Protein 1GJ7 (pdb70)

Secondary structure (DSSP, 8-state):
----TT----/-BS-EE--GGGSTTEEEEEEE-TTS-EEEEEEEEEEETTEEEE-GGGTTT---GGGEEEEES-SBSSS--TT-EEEEEEEEEEPTT-EE-SS-EES--EEEEEE-TTS------SS----BPPPTT--PPTT-EEEEEES--SSTT-SS--SB-EEEEEEEE-HHHHTSTTTTGGGS-TTEEEEE-TTS--B--TTSTT-EEEEEETTEEEEEEEEEE-SSSSBTTB-EEEEEGGGSHHHHHHH--

Foldseek 3Di:
DDDDPPDDDD/DADFFFDFLLVVQQKKWKWFADVPGDIGTQEIWGAADQFKTKFWQVSQVVPVPQQGMKMKGRAFFDPDGDPPIAIWGFPDKAHDDVFDQDPWDTASTMIMTGTAGPVGGTHDDDSNHDHAHADAAPDADDFFFKWKAKFQDDNALPDPDTGGGIGMHIWTWHDVCLCLDVQQPNPSADPQKTFTAHPQLRAWGARGSHGTFGWTADPRGTHRQWHQHTWDGTSDPSITGMTGGRSNCVVVVVVPVD

B-factor: mean 26.2, std 14.71, range [2.47, 85.12]

GO terms:
  GO:0009986 cell surface (C, IDA)
  GO:0045742 positive regulation of epidermal growth factor receptor signaling pathway (P, IDA)
  GO:0004252 serine-type endopeptidase activity (F, IDA)
  GO:0090091 positive regulation of extracellular matrix disassembly (P, IDA)
  GO:0048018 receptor ligand activity (F, IDA)
  GO:0030335 positive regulation of cell migration (P, IDA)
  GO:0005576 extracellular region (C, IDA)
  GO:0005515 protein binding (F, IPI)
  GO:0006508 proteolysis (P, TAS)
  GO:0006935 chemotaxis (P, TAS)
  GO:0007165 signal transduction (P, TAS)
  GO:0031639 plasminogen activation (P, IDA)
  GO:0035579 specific granule membrane (C, TAS)
  GO:0070821 tertiary granule membrane (C, TAS)
  GO:0005576 extracellular region (C, TAS)
  GO:0042730 fibrinolysis (P, TAS)
  GO:0005886 plasma membrane (C, TAS)
  GO:0004252 serine-type endopeptidase activity (F, TAS)
  GO:0014910 regulation of smooth muscle cell migration (P, IDA)
  GO:2000097 regulation of smooth muscle cell-matrix adhesion (P, IDA)

InterPro domains:
  IPR000001 Kringle [PF00051] (70-151)
  IPR000001 Kringle [PS50070] (69-151)
  IPR000001 Kringle [SM00130] (68-153)
  IPR000001 Kringle [cd00108] (67-152)
  IPR000742 EGF-like domain [PS00022] (51-62)
  IPR000742 EGF-like domain [PS50026] (27-63)
  IPR001254 Serine proteases, trypsin domain [PF00089] (179-419)
  IPR001254 Serine proteases, trypsin domain [PS50240] (179-424)
  IPR001254 Serine proteases, trypsin domain [SM00020] (178-419)
  IPR001254 Serine proteases, trypsin domain [cd00190] (179-422)
  IPR001314 Peptidase S1A, chymotrypsin family [PR00722] (210-225)
  IPR001314 Peptidase S1A, chymotrypsin family [PR00722] (271-285)
  IPR001314 Peptidase S1A, chymotrypsin family [PR00722] (369-381)
  IPR009003 Peptidase S1, PA clan [SSF50494] (166-423)
  IPR013806 Kringle-like fold [SSF57440] (48-161)
  IPR018056 Kringle, conserved site [PS00021] (121-133)
  IPR018114 Serine proteases, trypsin family, histidine active site [PS00134] (220-225)
  IPR033116 Serine proteases, trypsin family, serine active site [PS00135] (370-381)
  IPR038178 Kringle superfamily [G3DSA:2.40.20.10] (70-163)
  IPR050127 Serine Proteases (Peptidase S1 Family) [PTHR24264] (49-425)

Radius of gyration: 16.7 Å; Cα contacts (8 Å, |Δi|>4): 676; chains: 2; bounding box: 47×43×42 Å

CATH classification: 2.40.10.10 (+1 more: 2.40.10.10)

Nearest PDB structures (foldseek):
  1c5w-assembly1_B  TM=1.003E+00  e=9.482E-49  Homo sapiens
  1o5b-assembly1_B  TM=1.004E+00  e=1.309E-48  Homo sapiens
  3pb1-assembly1_E  TM=9.973E-01  e=7.367E-47  Homo sapiens
  6l05-assembly1_U  TM=9.994E-01  e=2.045E-46  Homo sapiens
  1sc8-assembly1_U  TM=9.993E-01  e=2.536E-46  Homo sapiens

Structure (mmCIF, N/CA/C/O backbone):
data_1GJ7
#
_entry.id   1GJ7
#
_cell.length_a   82.25
_cell.le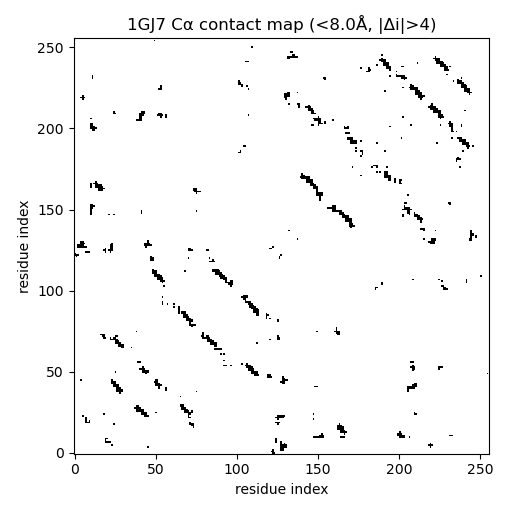ngth_b   49.56
_cell.length_c   66.16
_cell.angle_alpha   90.0
_cell.angle_beta   113.18
_cell.angle_gamma   90.0
#
_symmetry.space_group_name_H-M   'C 1 2 1'
#
loop_
_entity.id
_entity.type
_entity.pdbx_description
1 polymer 'UROKINASE-TYPE PLASMINOGEN ACTIVATOR'
2 polymer 'UROKINASE-TYPE PLASMINOGEN ACTIVATOR'
3 non-polymer 'CITRIC ACID'
4 non-polymer 6-CHLORO-2-(2-HYDROXY-BIPHENYL-3-YL)-1H-INDOLE-5-CARBOXAMIDINE
5 water water
#
loop_
_atom_site.group_PDB
_atom_site.id
_atom_site.type_symbol
_atom_site.label_atom_id
_atom_site.label_alt_id
_atom_site.label_comp_id
_atom_site.label_asym_id
_atom_site.label_entity_id
_atom_site.label_seq_id
_atom_site.pdbx_PDB_ins_code
_atom_site.Cartn_x
_atom_site.Cartn_y
_atom_site.Cartn_z
_atom_site.occupancy
_atom_site.B_iso_or_equiv
_atom_site.auth_seq_id
_atom_site.auth_comp_id
_atom_site.auth_asym_id
_atom_site.auth_atom_id
_atom_site.pdbx_PDB_model_num
ATOM 1 N N . LEU A 1 9 ? 32.988 -10.468 3.098 0.11 42.19 9 LEU A N 1
ATOM 2 C CA . LEU A 1 9 ? 33.171 -10.503 1.621 0.11 41.21 9 LEU A CA 1
ATOM 3 C C . LEU A 1 9 ? 32.086 -9.568 1.059 0.11 41.68 9 LEU A C 1
ATOM 4 O O . LEU A 1 9 ? 32.363 -8.422 0.793 0.11 41.04 9 LEU A O 1
ATOM 20 N N . LYS A 1 10 ? 30.886 -10.065 0.907 1.00 41.66 10 LYS A N 1
ATOM 21 C CA . LYS A 1 10 ? 29.738 -9.271 0.381 1.00 40.43 10 LYS A CA 1
ATOM 22 C C . LYS A 1 10 ? 28.628 -9.514 1.407 1.00 34.37 10 LYS A C 1
ATOM 23 O O . LYS A 1 10 ? 28.758 -10.431 2.193 1.00 32.19 10 LYS A O 1
ATOM 58 N N . PHE A 1 11 ? 27.604 -8.710 1.337 1.00 27.37 11 PHE A N 1
ATOM 59 C CA . PHE A 1 11 ? 26.481 -8.858 2.284 1.00 25.23 11 PHE A CA 1
ATOM 60 C C . PHE A 1 11 ? 25.628 -10.100 1.991 1.00 25.60 11 PHE A C 1
ATOM 61 O O . PHE A 1 11 ? 25.414 -10.443 0.840 1.00 25.49 11 PHE A O 1
ATOM 78 N N . GLN A 1 12 ? 25.189 -10.698 3.066 1.00 23.35 12 GLN A N 1
ATOM 79 C CA . GLN A 1 12 ? 24.335 -11.912 3.080 1.00 22.58 12 GLN A CA 1
ATOM 80 C C . GLN A 1 12 ? 23.464 -11.508 4.247 1.00 17.17 12 GLN A C 1
ATOM 81 O O . GLN A 1 12 ? 23.844 -11.687 5.384 1.00 15.12 12 GLN A O 1
ATOM 95 N N . CYS A 1 13 ? 22.339 -10.952 3.933 1.00 16.59 13 CYS A N 1
ATOM 96 C CA . CYS A 1 13 ? 21.413 -10.498 4.996 1.00 20.69 13 CYS A CA 1
ATOM 97 C C . CYS A 1 13 ? 21.136 -11.565 6.041 1.00 19.18 13 CYS A C 1
ATOM 98 O O . CYS A 1 13 ? 21.104 -12.737 5.719 1.00 17.19 13 CYS A O 1
ATOM 105 N N . GLY A 1 14 ? 20.971 -11.100 7.252 1.00 15.10 14 GLY A N 1
ATOM 106 C CA . GLY A 1 14 ? 20.674 -12.025 8.364 1.00 18.64 14 GLY A CA 1
ATOM 107 C C . GLY A 1 14 ? 21.790 -12.939 8.813 1.00 19.89 14 GLY A C 1
ATOM 108 O O . GLY A 1 14 ? 21.563 -13.713 9.720 1.00 17.71 14 GLY A O 1
ATOM 112 N N . GLN A 1 15 ? 22.950 -12.864 8.232 1.00 25.81 15 GLN A N 1
ATOM 113 C CA . GLN A 1 15 ? 24.051 -13.777 8.684 1.00 32.97 15 GLN A CA 1
ATOM 114 C C . GLN A 1 15 ? 25.010 -13.138 9.706 1.00 29.12 15 GLN A C 1
ATOM 115 O O . GLN A 1 15 ? 25.526 -12.061 9.487 1.00 27.37 15 GLN A O 1
ATOM 129 N N . LYS A 1 16 ? 25.241 -13.812 10.793 1.00 32.54 16 LYS A N 1
ATOM 130 C CA . LYS A 1 16 ? 26.171 -13.271 11.841 1.00 33.63 16 LYS A CA 1
ATOM 131 C C . LYS A 1 16 ? 27.421 -14.141 11.563 1.00 33.57 16 LYS A C 1
ATOM 132 O O . LYS A 1 16 ? 27.281 -15.233 11.033 1.00 34.34 16 LYS A O 1
ATOM 151 N N . THR A 1 17 ? 28.587 -13.686 11.902 0.34 34.94 17 THR A N 1
ATOM 152 C CA . THR A 1 17 ? 29.807 -14.485 11.650 0.34 35.42 17 THR A CA 1
ATOM 153 C C . THR A 1 17 ? 30.688 -14.357 12.914 0.34 35.68 17 THR A C 1
ATOM 154 O O . THR A 1 17 ? 31.289 -13.327 13.177 0.34 34.33 17 THR A O 1
ATOM 165 N N . LEU A 1 18 ? 30.705 -15.416 13.673 0.04 36.49 18 LEU A N 1
ATOM 166 C CA . LEU A 1 18 ? 31.491 -15.506 14.929 0.04 37.61 18 LEU A CA 1
ATOM 167 C C . LEU A 1 18 ? 31.947 -16.977 14.938 0.04 37.92 18 LEU A C 1
ATOM 168 O O . LEU A 1 18 ? 31.142 -17.789 14.496 0.04 37.78 18 LEU A O 1
ATOM 184 N N . ILE B 2 1 ? 17.226 -1.637 27.255 1.00 11.88 16 ILE B N 1
ATOM 185 C CA . ILE B 2 1 ? 16.619 -2.971 27.405 1.00 10.35 16 ILE B CA 1
ATOM 186 C C . ILE B 2 1 ? 16.630 -3.238 28.911 1.00 10.77 16 ILE B C 1
ATOM 187 O O . ILE B 2 1 ? 17.619 -2.969 29.556 1.00 10.23 16 ILE B O 1
ATOM 218 N N . ILE B 2 2 ? 15.536 -3.750 29.381 1.00 12.33 17 ILE B N 1
ATOM 219 C CA . ILE B 2 2 ? 15.379 -4.072 30.822 1.00 15.80 17 ILE B CA 1
ATOM 220 C C . ILE B 2 2 ? 15.761 -5.574 30.842 1.00 14.04 17 ILE B C 1
ATOM 221 O O . ILE B 2 2 ? 15.209 -6.345 30.080 1.00 16.02 17 ILE B O 1
ATOM 237 N N . GLY B 2 3 ? 16.671 -5.967 31.674 1.00 14.93 18 GLY B N 1
ATOM 238 C CA . GLY B 2 3 ? 17.049 -7.403 31.717 1.00 13.90 18 GLY B CA 1
ATOM 239 C C . GLY B 2 3 ? 17.916 -7.615 30.522 1.00 10.59 18 GLY B C 1
ATOM 240 O O . GLY B 2 3 ? 18.582 -6.700 30.086 1.00 14.95 18 GLY B O 1
ATOM 244 N N . GLY B 2 4 ? 17.922 -8.800 30.017 1.00 10.33 19 GLY B N 1
ATOM 245 C CA . GLY B 2 4 ? 18.743 -9.060 28.828 1.00 13.95 19 GLY B CA 1
ATOM 246 C C . GLY B 2 4 ? 20.167 -9.295 29.247 1.00 17.74 19 GLY B C 1
ATOM 247 O O . GLY B 2 4 ? 20.451 -9.430 30.423 1.00 16.46 19 GLY B O 1
ATOM 251 N N . GLU B 2 5 ? 21.031 -9.334 28.258 1.00 13.68 20 GLU B N 1
ATOM 252 C CA . GLU B 2 5 ? 22.472 -9.559 28.498 1.00 15.48 20 GLU B CA 1
ATOM 253 C C . GLU B 2 5 ? 23.207 -8.480 27.738 1.00 12.31 20 GLU B C 1
ATOM 254 O O . GLU B 2 5 ? 22.627 -7.836 26.880 1.00 14.62 20 GLU B O 1
ATOM 266 N N . PHE B 2 6 ? 24.458 -8.331 28.063 1.00 11.67 21 PHE B N 1
ATOM 267 C CA . PHE B 2 6 ? 25.279 -7.313 27.358 1.00 11.65 21 PHE B CA 1
ATOM 268 C C . PHE B 2 6 ? 25.830 -8.130 26.177 1.00 13.68 21 PHE B C 1
ATOM 269 O O . PHE B 2 6 ? 26.073 -9.308 26.362 1.00 19.20 21 PHE B O 1
ATOM 286 N N . THR B 2 7 ? 26.001 -7.545 25.020 1.00 15.11 22 THR B N 1
ATOM 287 C CA . THR B 2 7 ? 26.530 -8.283 23.852 1.00 16.69 22 THR B CA 1
ATOM 288 C C . THR B 2 7 ? 27.548 -7.371 23.123 1.00 15.03 22 THR B C 1
ATOM 289 O O . THR B 2 7 ? 27.975 -6.373 23.685 1.00 9.72 22 THR B O 1
ATOM 300 N N . THR B 2 8 ? 27.912 -7.754 21.927 1.00 15.62 23 THR B N 1
ATOM 301 C CA . THR B 2 8 ? 28.868 -7.005 21.067 1.00 15.96 23 THR B CA 1
ATOM 302 C C . THR B 2 8 ? 28.132 -6.995 19.729 1.00 14.38 23 THR B C 1
ATOM 303 O O . THR B 2 8 ? 27.276 -7.839 19.472 1.00 13.08 23 THR B O 1
ATOM 314 N N . ILE B 2 9 ? 28.512 -6.041 18.932 1.00 13.13 24 ILE B N 1
ATOM 315 C CA . ILE B 2 9 ? 27.897 -5.876 17.608 1.00 12.25 24 ILE B CA 1
ATOM 316 C C . ILE B 2 9 ? 28.047 -7.134 16.739 1.00 16.44 24 ILE B C 1
ATOM 317 O O . ILE B 2 9 ? 27.238 -7.349 15.862 1.00 15.62 24 ILE B O 1
ATOM 333 N N . GLU B 2 10 ? 29.042 -7.964 16.964 1.00 17.93 25 GLU B N 1
ATOM 334 C CA . GLU B 2 10 ? 29.139 -9.183 16.083 1.00 23.90 25 GLU B CA 1
ATOM 335 C C . GLU B 2 10 ? 27.861 -10.007 16.183 1.00 20.63 25 GLU B C 1
ATOM 336 O O . GLU B 2 10 ? 27.554 -10.718 15.253 1.00 19.08 25 GLU B O 1
ATOM 357 N N . ASN B 2 11 ? 27.189 -9.889 17.287 1.00 19.05 26 ASN B N 1
ATOM 358 C CA . ASN B 2 11 ? 25.915 -10.648 17.522 1.00 20.06 26 ASN B CA 1
ATOM 359 C C . ASN B 2 11 ? 24.703 -9.961 16.896 1.00 17.22 26 ASN B C 1
ATOM 360 O O . ASN B 2 11 ? 23.636 -10.555 16.865 1.00 14.94 26 ASN B O 1
ATOM 371 N N . GLN B 2 12 ? 24.868 -8.746 16.436 1.00 10.60 27 GLN B N 1
ATOM 372 C CA . GLN B 2 12 ? 23.756 -7.952 15.786 1.00 15.01 27 GLN B CA 1
ATOM 373 C C . GLN B 2 12 ? 24.331 -7.047 14.709 1.00 11.89 27 GLN B C 1
ATOM 374 O O . GLN B 2 12 ? 24.142 -5.843 14.755 1.00 12.26 27 GLN B O 1
ATOM 388 N N . PRO B 2 13 ? 25.020 -7.597 13.771 1.00 10.07 28 PRO B N 1
ATOM 389 C CA . PRO B 2 13 ? 25.871 -6.743 12.898 1.00 11.94 28 PRO B CA 1
ATOM 390 C C . PRO B 2 13 ? 25.097 -5.744 12.020 1.00 11.80 28 PRO B C 1
ATOM 391 O O . PRO B 2 13 ? 25.689 -4.894 11.373 1.00 10.58 28 PRO B O 1
ATOM 402 N N . TRP B 2 14 ? 23.797 -5.866 12.022 1.00 10.86 29 TRP B N 1
ATOM 403 C CA . TRP B 2 14 ? 22.939 -4.938 11.204 1.00 14.62 29 TRP B CA 1
ATOM 404 C C . TRP B 2 14 ? 22.421 -3.798 12.077 1.00 11.73 29 TRP B C 1
ATOM 405 O O . TRP B 2 14 ? 21.644 -2.993 11.599 1.00 16.15 29 TRP B O 1
ATOM 426 N N . PHE B 2 15 ? 22.852 -3.727 13.318 1.00 12.55 30 PHE B N 1
ATOM 427 C CA . PHE B 2 15 ? 22.354 -2.628 14.203 1.00 11.10 30 PHE B CA 1
ATOM 428 C C . PHE B 2 15 ? 23.140 -1.323 13.939 1.00 10.87 30 PHE B C 1
ATOM 429 O O . PHE B 2 15 ? 24.366 -1.303 13.872 1.00 11.36 30 PHE B O 1
ATOM 446 N N . ALA B 2 16 ? 22.361 -0.278 13.810 1.00 11.66 31 ALA B N 1
ATOM 447 C CA . ALA B 2 16 ? 22.863 1.092 13.543 1.00 10.80 31 ALA B CA 1
ATOM 448 C C . ALA B 2 16 ? 22.472 1.969 14.726 1.00 11.68 31 ALA B C 1
ATOM 449 O O . ALA B 2 16 ? 21.353 1.899 15.191 1.00 11.78 31 ALA B O 1
ATOM 456 N N . ALA B 2 17 ? 23.416 2.773 15.126 1.00 8.42 32 ALA B N 1
ATOM 457 C CA . ALA B 2 17 ? 23.278 3.719 16.269 1.00 8.74 32 ALA B CA 1
ATOM 458 C C . ALA B 2 17 ? 23.226 5.139 15.646 1.00 9.46 32 ALA B C 1
ATOM 459 O O . ALA B 2 17 ? 24.133 5.532 14.922 1.00 9.68 32 ALA B O 1
ATOM 466 N N . ILE B 2 18 ? 22.179 5.837 15.973 1.00 9.51 33 ILE B N 1
ATOM 467 C CA . ILE B 2 18 ? 21.963 7.212 15.448 1.00 10.89 33 ILE B CA 1
ATOM 468 C C . ILE B 2 18 ? 22.115 8.222 16.585 1.00 6.08 33 ILE B C 1
ATOM 469 O O . ILE B 2 18 ? 21.530 8.096 17.641 1.00 9.11 33 ILE B O 1
ATOM 485 N N . TYR B 2 19 ? 22.902 9.215 16.304 1.00 8.91 34 TYR B N 1
ATOM 486 C CA . TYR B 2 19 ? 23.188 10.290 17.280 1.00 6.77 34 TYR B CA 1
ATOM 487 C C . TYR B 2 19 ? 22.862 11.655 16.671 1.00 11.22 34 TYR B C 1
ATOM 488 O O . TYR B 2 19 ? 22.722 11.763 15.463 1.00 11.82 34 TYR B O 1
ATOM 506 N N . ARG B 2 20 ? 22.763 12.642 17.511 1.00 12.20 35 ARG B N 1
ATOM 507 C CA . ARG B 2 20 ? 22.466 14.007 17.029 1.00 14.97 35 ARG B CA 1
ATOM 508 C C . ARG B 2 20 ? 23.582 14.888 17.599 1.00 12.99 35 ARG B C 1
ATOM 509 O O . ARG B 2 20 ? 24.008 14.700 18.726 1.00 14.23 35 ARG B O 1
ATOM 530 N N . ARG B 2 21 ? 23.987 15.829 16.797 1.00 19.76 36 ARG B N 1
ATOM 531 C CA . ARG B 2 21 ? 25.064 16.792 17.168 1.00 22.85 36 ARG B CA 1
ATOM 532 C C . ARG B 2 21 ? 24.346 18.012 17.716 1.00 21.59 36 ARG B C 1
ATOM 533 O O . ARG B 2 21 ? 23.240 18.323 17.308 1.00 25.93 36 ARG B O 1
ATOM 554 N N . HIS B 2 22 ? 24.988 18.675 18.618 1.00 23.75 37 HIS B N 1
ATOM 555 C CA . HIS B 2 22 ? 24.393 19.886 19.230 1.00 28.09 37 HIS B CA 1
ATOM 556 C C . HIS B 2 22 ? 25.401 20.991 18.973 1.00 30.09 37 HIS B C 1
ATOM 557 O O . HIS B 2 22 ? 26.596 20.746 18.916 1.00 33.17 37 HIS B O 1
ATOM 572 N N . ARG B 2 23 A 24.915 22.192 18.827 0.56 32.14 37 ARG B N 1
ATOM 573 C CA . ARG B 2 23 A 25.865 23.310 18.583 0.56 34.06 37 ARG B CA 1
ATOM 574 C C . ARG B 2 23 A 26.333 23.386 20.039 0.56 33.62 37 ARG B C 1
ATOM 575 O O . ARG B 2 23 A 25.513 23.427 20.934 0.56 34.82 37 ARG B O 1
ATOM 596 N N . GLY B 2 24 B 27.612 23.394 20.251 0.82 34.52 37 GLY B N 1
ATOM 597 C CA . GLY B 2 24 B 28.129 23.443 21.653 1.00 35.60 37 GLY B CA 1
ATOM 598 C C . GLY B 2 24 B 29.206 22.338 21.782 1.00 35.30 37 GLY B C 1
ATOM 599 O O . GLY B 2 24 B 30.119 22.490 22.570 1.00 32.19 37 GLY B O 1
ATOM 603 N N . GLY B 2 25 C 29.090 21.264 21.029 1.00 34.79 37 GLY B N 1
ATOM 604 C CA . GLY B 2 25 C 30.130 20.179 21.118 1.00 33.18 37 GLY B CA 1
ATOM 605 C C . GLY B 2 25 C 29.661 18.757 21.432 1.00 31.40 37 GLY B C 1
ATOM 606 O O . GLY B 2 25 C 30.317 17.802 21.053 1.00 26.55 37 GLY B O 1
ATOM 610 N N . SER B 2 26 D 28.552 18.614 22.105 1.00 31.15 37 SER B N 1
ATOM 611 C CA . SER B 2 26 D 28.099 17.239 22.428 1.00 30.12 37 SER B CA 1
ATOM 612 C C . SER B 2 26 D 27.308 16.631 21.341 1.00 25.57 37 SER B C 1
ATOM 613 O O . SER B 2 26 D 26.695 17.254 20.482 1.00 24.44 37 SER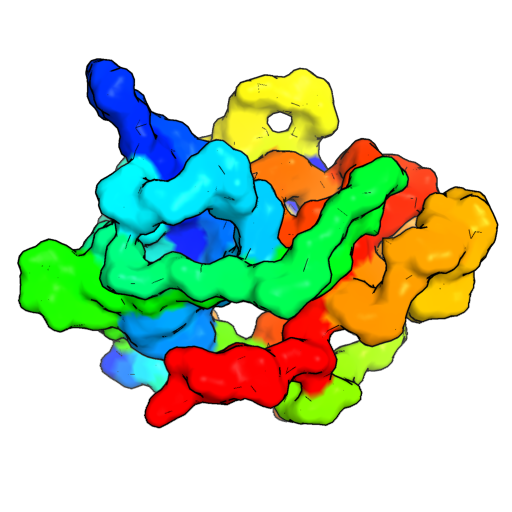 B O 1
ATOM 621 N N . VAL B 2 27 ? 27.314 15.354 21.522 1.00 24.96 38 VAL B N 1
ATOM 622 C CA . VAL B 2 27 ? 26.676 14.469 20.586 1.00 25.60 38 VAL B CA 1
ATOM 623 C C . VAL B 2 27 ? 25.864 13.628 21.525 1.00 23.81 38 VAL B C 1
ATOM 624 O O . VAL B 2 27 ? 26.430 13.189 22.511 1.00 26.39 38 VAL B O 1
ATOM 637 N N . THR B 2 28 ? 24.621 13.411 21.219 1.00 23.89 39 THR B N 1
ATOM 638 C CA . THR B 2 28 ? 23.781 12.579 22.123 1.00 20.40 39 THR B CA 1
ATOM 639 C C . THR B 2 28 ? 23.158 11.439 21.306 1.00 18.89 39 THR B C 1
ATOM 640 O O . THR B 2 28 ? 22.925 11.588 20.116 1.00 16.79 39 THR B O 1
ATOM 651 N N . TYR B 2 29 ? 22.895 10.369 21.974 1.00 15.97 40 TYR B N 1
ATOM 652 C CA . TYR B 2 29 ? 22.283 9.217 21.265 1.00 15.59 40 TYR B CA 1
ATOM 653 C C . TYR B 2 29 ? 20.822 9.554 21.036 1.00 13.95 40 TYR B C 1
ATOM 654 O O . TYR B 2 29 ? 20.220 10.196 21.878 1.00 13.40 40 TYR B O 1
ATOM 672 N N . VAL B 2 30 ? 20.297 9.111 19.938 1.00 12.50 41 VAL B N 1
ATOM 673 C CA . VAL B 2 30 ? 18.878 9.384 19.630 1.00 13.29 41 VAL B CA 1
ATOM 674 C C . VAL B 2 30 ? 18.104 8.031 19.564 1.00 12.28 41 VAL B C 1
ATOM 675 O O . VAL B 2 30 ? 17.256 7.789 20.402 1.00 9.90 41 VAL B O 1
ATOM 688 N N . CYS B 2 31 ? 18.405 7.201 18.604 1.00 10.65 42 CYS B N 1
ATOM 689 C CA . CYS B 2 31 ? 17.699 5.902 18.463 1.00 10.58 42 CYS B CA 1
ATOM 690 C C . CYS B 2 31 ? 18.551 4.885 17.751 1.00 10.92 42 CYS B C 1
ATOM 691 O O . CYS B 2 31 ? 19.622 5.187 17.261 1.00 9.27 42 CYS B O 1
ATOM 698 N N . GLY B 2 32 ? 17.996 3.716 17.712 1.00 7.93 43 GLY B N 1
ATOM 699 C CA . GLY B 2 32 ? 18.661 2.581 17.054 1.00 8.89 43 GLY B CA 1
ATOM 700 C C . GLY B 2 32 ? 18.038 2.524 15.675 1.00 9.45 43 GLY B C 1
ATOM 701 O O . GLY B 2 32 ? 17.123 3.286 15.389 1.00 9.67 43 GLY B O 1
ATOM 705 N N . GLY B 2 33 ? 18.552 1.645 14.864 1.00 10.42 44 GLY B N 1
ATOM 706 C CA . GLY B 2 33 ? 18.056 1.449 13.463 1.00 8.19 44 GLY B CA 1
ATOM 707 C C . GLY B 2 33 ? 18.618 0.139 12.948 1.00 11.15 44 GLY B C 1
ATOM 708 O O . GLY B 2 33 ? 19.314 -0.557 13.670 1.00 9.66 44 GLY B O 1
ATOM 712 N N . SER B 2 34 ? 18.317 -0.187 11.727 1.00 11.99 45 SER B N 1
ATOM 713 C CA . SER B 2 34 ? 18.835 -1.457 11.144 1.00 13.82 45 SER B CA 1
ATOM 714 C C . SER B 2 34 ? 19.326 -1.209 9.705 1.00 10.24 45 SER B C 1
ATOM 715 O O . SER B 2 34 ? 18.732 -0.399 9.030 1.00 10.19 45 SER B O 1
ATOM 723 N N . LEU B 2 35 ? 20.349 -1.889 9.256 1.00 9.87 46 LEU B N 1
ATOM 724 C CA . LEU B 2 35 ? 20.898 -1.708 7.861 1.00 9.61 46 LEU B CA 1
ATOM 725 C C . LEU B 2 35 ? 20.086 -2.703 6.973 1.00 9.18 46 LEU B C 1
ATOM 726 O O . LEU B 2 35 ? 20.152 -3.900 7.193 1.00 11.62 46 LEU B O 1
ATOM 742 N N . MET B 2 36 ? 19.363 -2.188 6.003 1.00 10.42 47 MET B N 1
ATOM 743 C CA . MET B 2 36 ? 18.535 -3.038 5.089 1.00 18.73 47 MET B CA 1
ATOM 744 C C . MET B 2 36 ? 19.269 -3.383 3.838 1.00 18.08 47 MET B C 1
ATOM 745 O O . MET B 2 36 ? 19.057 -4.447 3.284 1.00 18.39 47 MET B O 1
ATOM 770 N N . SER B 2 37 ? 20.060 -2.447 3.423 1.00 15.96 48 SER B N 1
ATOM 771 C CA . SER B 2 37 ? 20.898 -2.590 2.208 1.00 16.90 48 SER B CA 1
ATOM 772 C C . SER B 2 37 ? 22.122 -1.685 2.506 1.00 19.21 48 SER B C 1
ATOM 773 O O . SER B 2 37 ? 22.123 -0.944 3.469 1.00 17.21 48 SER B O 1
ATOM 781 N N . PRO B 2 38 ? 23.134 -1.743 1.696 1.00 20.43 49 PRO B N 1
ATOM 782 C CA . PRO B 2 38 ? 24.362 -0.929 1.900 1.00 21.84 49 PRO B CA 1
ATOM 783 C C . PRO B 2 38 ? 24.175 0.580 2.196 1.00 18.90 49 PRO B C 1
ATOM 784 O O . PRO B 2 38 ? 24.893 1.136 3.012 1.00 16.42 49 PRO B O 1
ATOM 795 N N . CYS B 2 39 ? 23.226 1.184 1.530 1.00 14.73 50 CYS B N 1
ATOM 796 C CA . CYS B 2 39 ? 22.997 2.632 1.742 1.00 16.78 50 CYS B CA 1
ATOM 797 C C . CYS B 2 39 ? 21.750 2.973 2.496 1.00 15.28 50 CYS B C 1
ATOM 798 O O . CYS B 2 39 ? 21.498 4.154 2.644 1.00 13.87 50 CYS B O 1
ATOM 805 N N . TRP B 2 40 ? 20.997 2.012 2.952 1.00 17.23 51 TRP B N 1
ATOM 806 C CA . TRP B 2 40 ? 19.762 2.388 3.699 1.00 13.62 51 TRP B CA 1
ATOM 807 C C . TRP B 2 40 ? 19.626 1.749 5.072 1.00 10.51 51 TRP B C 1
ATOM 808 O O . TRP B 2 40 ? 19.871 0.567 5.231 1.00 12.03 51 TRP B O 1
ATOM 829 N N . VAL B 2 41 ? 19.224 2.582 5.992 1.00 10.80 52 VAL B N 1
ATOM 830 C CA . VAL B 2 41 ? 18.998 2.177 7.399 1.00 11.27 52 VAL B CA 1
ATOM 831 C C . VAL B 2 41 ? 17.495 2.502 7.677 1.00 12.34 52 VAL B C 1
ATOM 832 O O . VAL B 2 41 ? 17.001 3.538 7.257 1.00 16.06 52 VAL B O 1
ATOM 845 N N . ILE B 2 42 ? 16.810 1.627 8.376 1.00 12.94 53 ILE B N 1
ATOM 846 C CA . ILE B 2 42 ? 15.384 1.884 8.679 1.00 13.36 53 ILE B CA 1
ATOM 847 C C . ILE B 2 42 ? 15.331 2.067 10.202 1.00 13.16 53 ILE B C 1
ATOM 848 O O . ILE B 2 42 ? 16.056 1.433 10.966 1.00 11.06 53 ILE B O 1
ATOM 864 N N . SER B 2 43 ? 14.477 2.961 10.599 1.00 12.44 54 SER B N 1
ATOM 865 C CA . SER B 2 43 ? 14.270 3.290 12.035 1.00 9.82 54 SER B CA 1
ATOM 866 C C . SER B 2 43 ? 12.784 3.720 12.160 1.00 13.52 54 SER B C 1
ATOM 867 O O . SER B 2 43 ? 11.937 3.323 11.372 1.00 14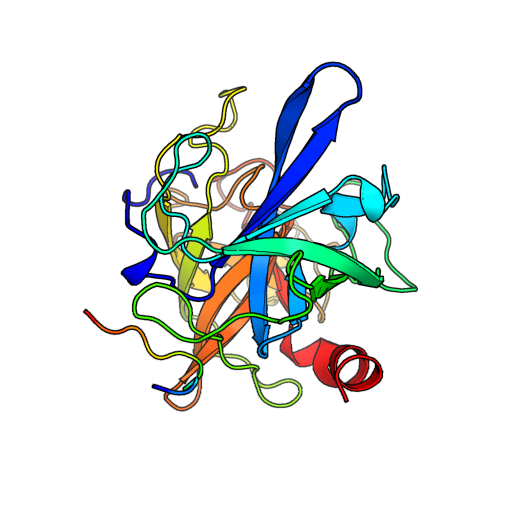.47 54 SER B O 1
ATOM 875 N N . ALA B 2 44 ? 12.516 4.527 13.144 1.00 13.83 55 ALA B N 1
ATOM 876 C CA . ALA B 2 44 ? 11.160 5.046 13.439 1.00 13.83 55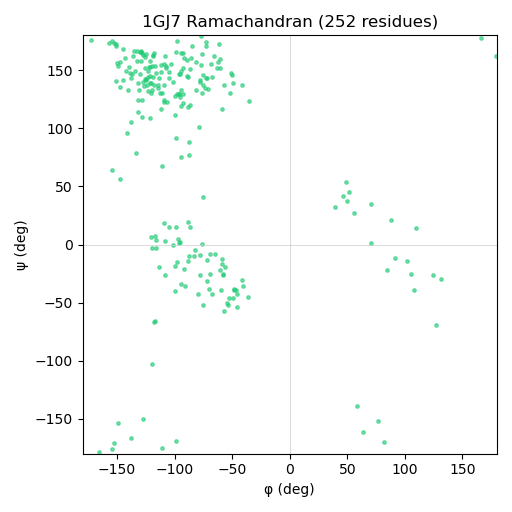 ALA B CA 1
ATOM 877 C C . ALA B 2 44 ? 11.061 6.560 13.251 1.00 15.73 55 ALA B C 1
ATOM 878 O O . ALA B 2 44 ? 11.947 7.277 13.664 1.00 12.94 55 ALA B O 1
ATOM 885 N N . THR B 2 45 ? 9.984 7.024 12.649 1.00 16.84 56 THR B N 1
ATOM 886 C CA . THR B 2 45 ? 9.780 8.511 12.422 1.00 17.07 56 THR B CA 1
ATOM 887 C C . THR B 2 45 ? 9.769 9.320 13.733 1.00 12.40 56 THR B C 1
ATOM 888 O O . THR B 2 45 ? 10.315 10.397 13.809 1.00 14.09 56 THR B O 1
ATOM 899 N N . HIS B 2 46 ? 9.169 8.796 14.762 1.00 10.55 57 HIS B N 1
ATOM 900 C CA . HIS B 2 46 ? 9.136 9.570 16.022 1.00 12.96 57 HIS B CA 1
ATOM 901 C C . HIS B 2 46 ? 10.516 9.912 16.576 1.00 15.57 57 HIS B C 1
ATOM 902 O O . HIS B 2 46 ? 10.598 10.737 17.457 1.00 14.75 57 HIS B O 1
ATOM 917 N N . CYS B 2 47 ? 11.533 9.298 16.056 1.00 15.32 58 CYS B N 1
ATOM 918 C CA . CYS B 2 47 ? 12.901 9.604 16.554 1.00 16.86 58 CYS B CA 1
ATOM 919 C C . CYS B 2 47 ? 13.377 10.933 15.945 1.00 18.10 58 CYS B C 1
ATOM 920 O O . CYS B 2 47 ? 14.192 11.629 16.515 1.00 13.98 58 CYS B O 1
ATOM 927 N N . PHE B 2 48 ? 12.832 11.249 14.794 1.00 18.15 59 PHE B N 1
ATOM 928 C CA . PHE B 2 48 ? 13.206 12.499 14.042 1.00 19.27 59 PHE B CA 1
ATOM 929 C C . PHE B 2 48 ? 12.201 13.619 13.983 1.00 19.21 59 PHE B C 1
ATOM 930 O O . PHE B 2 48 ? 12.568 14.760 13.815 1.00 20.15 59 PHE B O 1
ATOM 947 N N . ILE B 2 49 ? 10.965 13.260 14.096 1.00 23.90 60 ILE B N 1
ATOM 948 C CA . ILE B 2 49 ? 9.829 14.232 14.061 1.00 26.93 60 ILE B CA 1
ATOM 949 C C . ILE B 2 49 ? 10.044 15.591 14.706 1.00 24.89 60 ILE B C 1
ATOM 950 O O . ILE B 2 49 ? 9.700 16.602 14.137 1.00 26.41 60 ILE B O 1
ATOM 966 N N . ASP B 2 50 A 10.608 15.603 15.867 1.00 25.74 60 ASP B N 1
ATOM 967 C CA . ASP B 2 50 A 10.811 16.924 16.526 1.00 25.85 60 ASP B CA 1
ATOM 968 C C . ASP B 2 50 A 12.042 17.695 16.085 1.00 28.89 60 ASP B C 1
ATOM 969 O O . ASP B 2 50 A 12.224 18.808 16.521 1.00 29.77 60 ASP B O 1
ATOM 978 N N . TYR B 2 51 B 12.855 17.119 15.263 1.00 29.10 60 TYR B N 1
ATOM 979 C CA . TYR B 2 51 B 14.058 17.844 14.808 1.00 30.09 60 TYR B CA 1
ATOM 980 C C . TYR B 2 51 B 14.437 17.249 13.452 1.00 31.36 60 TYR B C 1
ATOM 981 O O . TYR B 2 51 B 15.489 16.648 13.338 1.00 33.71 60 TYR B O 1
ATOM 999 N N . PRO B 2 52 C 13.622 17.380 12.437 1.00 30.32 60 PRO B N 1
ATOM 1000 C CA . PRO B 2 52 C 13.917 16.720 11.143 1.00 30.38 60 PRO B CA 1
ATOM 1001 C C . PRO B 2 52 C 15.027 17.386 10.305 1.00 29.70 60 PRO B C 1
ATOM 1002 O O . PRO B 2 52 C 14.902 17.484 9.102 1.00 33.67 60 PRO B O 1
ATOM 1013 N N . LYS B 2 53 ? 16.091 17.820 10.932 1.00 28.12 61 LYS B N 1
ATOM 1014 C CA . LYS B 2 53 ? 17.224 18.478 10.196 1.00 27.53 61 LYS B CA 1
ATOM 1015 C C . LYS B 2 53 ? 18.308 17.408 9.977 1.00 27.13 61 LYS B C 1
ATOM 1016 O O . LYS B 2 53 ? 19.175 17.218 10.812 1.00 29.50 61 LYS B O 1
ATOM 1035 N N . LYS B 2 54 ? 18.248 16.730 8.866 1.00 25.43 62 LYS B N 1
ATOM 1036 C CA . LYS B 2 54 ? 19.239 15.654 8.552 1.00 26.39 62 LYS B CA 1
ATOM 1037 C C . LYS B 2 54 ? 20.710 15.958 8.771 1.00 23.72 62 LYS B C 1
ATOM 1038 O O . LYS B 2 54 ? 21.442 15.096 9.233 1.00 20.93 62 LYS B O 1
ATOM 1057 N N . GLU B 2 55 A 21.101 17.157 8.439 1.00 21.52 62 GLU B N 1
ATOM 1058 C CA . GLU B 2 55 A 22.543 17.535 8.614 1.00 25.00 62 GLU B CA 1
ATOM 1059 C C . GLU B 2 55 A 23.060 17.411 10.039 1.00 23.36 62 GLU B C 1
ATOM 1060 O O . GLU B 2 55 A 24.265 17.389 10.235 1.00 19.59 62 GLU B O 1
ATOM 1072 N N . ASP B 2 56 ? 22.157 17.337 10.976 1.00 18.59 63 ASP B N 1
ATOM 1073 C CA . ASP B 2 56 ? 22.611 17.226 12.390 1.00 22.36 63 ASP B CA 1
ATOM 1074 C C . ASP B 2 56 ? 22.685 15.816 12.910 1.00 19.44 63 ASP B C 1
ATOM 1075 O O . ASP B 2 56 ? 23.024 15.671 14.068 1.00 23.43 63 ASP B O 1
ATOM 1084 N N . TYR B 2 57 ? 22.396 14.822 12.120 1.00 18.52 64 TYR B N 1
ATOM 1085 C CA . TYR B 2 57 ? 22.479 13.433 12.683 1.00 15.15 64 TYR B CA 1
ATOM 1086 C C . TYR B 2 57 ? 23.696 12.688 12.138 1.00 17.44 64 TYR B C 1
ATOM 1087 O O . TYR B 2 57 ? 24.147 12.965 11.038 1.00 17.55 64 TYR B O 1
ATOM 1105 N N . ILE B 2 58 ? 24.176 11.773 12.926 1.00 14.02 65 ILE B N 1
ATOM 1106 C CA . ILE B 2 58 ? 25.358 10.948 12.552 1.00 17.15 65 ILE B CA 1
ATOM 1107 C C . ILE B 2 58 ? 24.923 9.487 12.754 1.00 12.42 65 ILE B C 1
ATOM 1108 O O . ILE B 2 58 ? 24.259 9.200 13.737 1.00 11.50 65 ILE B O 1
ATOM 1124 N N . VAL B 2 59 ? 25.314 8.632 11.854 1.00 13.34 66 VAL B N 1
ATOM 1125 C CA . VAL B 2 59 ? 24.963 7.186 11.948 1.00 12.62 66 VAL B CA 1
ATOM 1126 C C . VAL B 2 59 ? 26.271 6.362 12.031 1.00 13.04 66 VAL B C 1
ATOM 1127 O O . VAL B 2 59 ? 27.174 6.609 11.251 1.00 9.58 66 VAL B O 1
ATOM 1140 N N . TYR B 2 60 ? 26.318 5.428 12.956 1.00 9.56 67 TYR B N 1
ATOM 1141 C CA . TYR B 2 60 ? 27.517 4.575 13.101 1.00 9.69 67 TYR B CA 1
ATOM 1142 C C . TYR B 2 60 ? 27.027 3.133 12.994 1.00 9.86 67 TYR B C 1
ATOM 1143 O O . TYR B 2 60 ? 25.966 2.783 13.505 1.00 10.08 67 TYR B O 1
ATOM 1161 N N . LEU B 2 61 ? 27.853 2.375 12.335 1.00 8.94 68 LEU B N 1
ATOM 1162 C CA . LEU B 2 61 ? 27.624 0.924 12.104 1.00 8.55 68 LEU B CA 1
ATOM 1163 C C . LEU B 2 61 ? 28.895 0.292 12.739 1.00 10.81 68 LEU B C 1
ATOM 1164 O O . LEU B 2 61 ? 29.921 0.943 12.790 1.00 9.45 68 LEU B O 1
ATOM 1180 N N . GLY B 2 62 ? 28.778 -0.922 13.197 1.00 7.14 69 GLY B N 1
ATOM 1181 C CA . GLY B 2 62 ? 29.883 -1.694 13.830 1.00 8.94 69 GLY B CA 1
ATOM 1182 C C . GLY B 2 62 ? 30.231 -1.149 15.175 1.00 11.36 69 GLY B C 1
ATOM 1183 O O . GLY B 2 62 ? 31.390 -1.196 15.524 1.00 14.11 69 GLY B O 1
ATOM 1187 N N . ARG B 2 63 ? 29.263 -0.670 15.900 1.00 13.03 70 ARG B N 1
ATOM 1188 C CA . ARG B 2 63 ? 29.506 -0.091 17.246 1.00 15.42 70 ARG B CA 1
ATOM 1189 C C . ARG B 2 63 ? 28.980 -0.952 18.413 1.00 14.04 70 ARG B C 1
ATOM 1190 O O . ARG B 2 63 ? 27.797 -1.237 18.446 1.00 14.40 70 ARG B O 1
ATOM 1211 N N . SER B 2 64 ? 29.846 -1.333 19.332 1.00 12.70 71 SER B N 1
ATOM 1212 C CA . SER B 2 64 ? 29.396 -2.155 20.496 1.00 12.68 71 SER B CA 1
ATOM 1213 C C . SER B 2 64 ? 29.204 -1.244 21.720 1.00 10.18 71 SER B C 1
ATOM 1214 O O . SER B 2 64 ? 28.549 -1.652 22.664 1.00 12.00 71 SER B O 1
ATOM 1222 N N . ARG B 2 65 ? 29.769 -0.056 21.715 1.00 10.57 72 ARG B N 1
ATOM 1223 C CA . ARG B 2 65 ? 29.602 0.853 22.883 1.00 11.10 72 ARG B CA 1
ATOM 1224 C C . ARG B 2 65 ? 28.964 2.143 22.392 1.00 9.05 72 ARG B C 1
ATOM 1225 O O . ARG B 2 65 ? 29.053 2.498 21.232 1.00 12.72 72 ARG B O 1
ATOM 1246 N N . LEU B 2 66 ? 28.364 2.800 23.332 1.00 4.13 73 LEU B N 1
ATOM 1247 C CA . LEU B 2 66 ? 27.655 4.074 23.058 1.00 12.88 73 LEU B CA 1
ATOM 1248 C C . LEU B 2 66 ? 28.490 5.334 22.828 1.00 14.79 73 LEU B C 1
ATOM 1249 O O . LEU B 2 66 ? 28.299 6.018 21.845 1.00 11.23 73 LEU B O 1
ATOM 1265 N N . ASN B 2 67 ? 29.394 5.617 23.734 1.00 15.98 74 ASN B N 1
ATOM 1266 C CA . ASN B 2 67 ? 30.251 6.852 23.593 1.00 14.76 74 ASN B CA 1
ATOM 1267 C C . ASN B 2 67 ? 31.733 6.596 23.441 1.00 13.86 74 ASN B C 1
ATOM 1268 O O . ASN B 2 67 ? 32.512 7.525 23.462 1.00 20.48 74 ASN B O 1
ATOM 1279 N N . SER B 2 68 ? 32.135 5.373 23.303 1.00 13.53 75 SER B N 1
ATOM 1280 C CA . SER B 2 68 ? 33.582 5.067 23.140 1.00 15.85 75 SER B CA 1
ATOM 1281 C C . SER B 2 68 ? 33.624 4.408 21.772 1.00 17.51 75 SER B C 1
ATOM 1282 O O . SER B 2 68 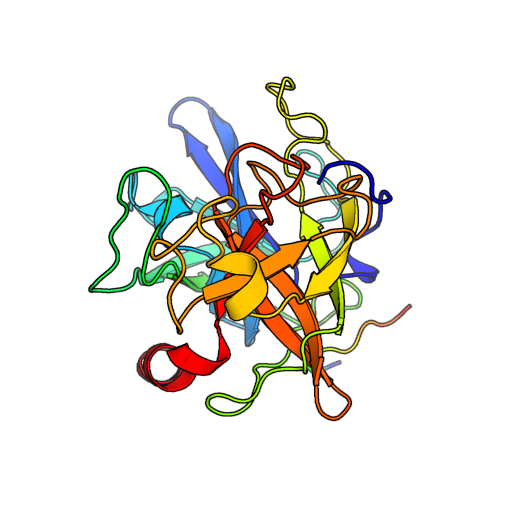? 32.593 3.984 21.302 1.00 17.12 75 SER B O 1
ATOM 1290 N N . ASN B 2 69 ? 34.757 4.314 21.167 1.00 18.54 76 ASN B N 1
ATOM 1291 C CA . ASN B 2 69 ? 34.817 3.694 19.818 1.00 18.06 76 ASN B CA 1
ATOM 1292 C C . ASN B 2 69 ? 35.023 2.188 19.873 1.00 16.78 76 ASN B C 1
ATOM 1293 O O . ASN B 2 69 ? 35.502 1.649 20.846 1.00 17.68 76 ASN B O 1
ATOM 1304 N N . THR B 2 70 ? 34.648 1.573 18.791 1.00 15.61 77 THR B N 1
ATOM 1305 C CA . THR B 2 70 ? 34.746 0.110 18.586 1.00 15.93 77 THR B CA 1
ATOM 1306 C C . THR B 2 70 ? 35.623 0.075 17.337 1.00 18.09 77 THR B C 1
ATOM 1307 O O . THR B 2 70 ? 35.413 0.873 16.438 1.00 18.16 77 THR B O 1
ATOM 1318 N N . GLN B 2 71 ? 36.561 -0.827 17.288 1.00 17.73 78 GLN B N 1
ATOM 1319 C CA . GLN B 2 71 ? 37.432 -0.883 16.085 1.00 22.49 78 GLN B CA 1
ATOM 1320 C C . GLN B 2 71 ? 36.575 -1.524 14.963 1.00 18.88 78 GLN B C 1
ATOM 1321 O O . GLN B 2 71 ? 35.863 -2.481 15.201 1.00 18.06 78 GLN B O 1
ATOM 1335 N N . GLY B 2 72 ? 36.660 -0.970 13.793 1.00 20.93 79 GLY B N 1
ATOM 1336 C CA . GLY B 2 72 ? 35.886 -1.518 12.647 1.00 18.92 79 GLY B CA 1
ATOM 1337 C C . GLY B 2 72 ? 34.656 -0.676 12.390 1.00 17.55 79 GLY B C 1
ATOM 1338 O O . GLY B 2 72 ? 34.053 -0.811 11.343 1.00 19.42 79 GLY B O 1
ATOM 1342 N N . GLU B 2 73 ? 34.297 0.172 13.325 1.00 16.03 80 GLU B N 1
ATOM 1343 C CA . GLU B 2 73 ? 33.066 1.008 13.099 1.00 16.19 80 GLU B CA 1
ATOM 1344 C C . GLU B 2 73 ? 33.168 1.916 11.856 1.00 14.90 80 GLU B C 1
ATOM 1345 O O . GLU B 2 73 ? 34.267 2.182 11.406 1.00 18.66 80 GLU B O 1
ATOM 1357 N N . MET B 2 74 ? 32.035 2.352 11.352 1.00 12.84 81 MET B N 1
ATOM 1358 C CA . MET B 2 74 ? 31.967 3.252 10.157 1.00 15.32 81 MET B CA 1
ATOM 1359 C C . MET B 2 74 ? 31.016 4.364 10.578 1.00 10.57 81 MET B C 1
ATOM 1360 O O . MET B 2 74 ? 30.015 4.059 11.189 1.00 11.47 81 MET B O 1
ATOM 1374 N N . LYS B 2 75 ? 31.348 5.571 10.225 1.00 11.51 82 LYS B N 1
ATOM 1375 C CA . LYS B 2 75 ? 30.569 6.799 10.541 1.00 11.40 82 LYS B CA 1
ATOM 1376 C C . LYS B 2 75 ? 29.937 7.291 9.228 1.00 12.05 82 LYS B C 1
ATOM 1377 O O . LYS B 2 75 ? 30.616 7.311 8.215 1.00 11.37 82 LYS B O 1
ATOM 1396 N N . PHE B 2 76 ? 28.699 7.685 9.283 1.00 13.34 83 PHE B N 1
ATOM 1397 C CA . PHE B 2 76 ? 27.986 8.180 8.081 1.00 12.16 83 PHE B CA 1
ATOM 1398 C C . PHE B 2 76 ? 27.190 9.430 8.392 1.00 15.58 83 PHE B C 1
ATOM 1399 O O . PHE B 2 76 ? 26.858 9.781 9.514 1.00 14.67 83 PHE B O 1
ATOM 1416 N N . GLU B 2 77 ? 26.890 10.051 7.299 1.00 18.92 84 GLU B N 1
ATOM 1417 C CA . GLU B 2 77 ? 26.097 11.305 7.295 1.00 18.08 84 GLU B CA 1
ATOM 1418 C C . GLU B 2 77 ? 24.766 10.800 6.729 1.00 16.49 84 GLU B C 1
ATOM 1419 O O . GLU B 2 77 ? 24.724 9.747 6.114 1.00 17.71 84 GLU B O 1
ATOM 1440 N N . VAL B 2 78 ? 23.755 11.579 6.933 1.00 20.73 85 VAL B N 1
ATOM 1441 C CA . VAL B 2 78 ? 22.399 11.228 6.442 1.00 19.13 85 VAL B CA 1
ATOM 1442 C C . VAL B 2 78 ? 22.220 12.047 5.133 1.00 18.06 85 VAL B C 1
ATOM 1443 O O . VAL B 2 78 ? 22.123 13.254 5.152 1.00 14.60 85 VAL B O 1
ATOM 1456 N N . GLU B 2 79 ? 22.195 11.335 4.041 1.00 20.62 86 GLU B N 1
ATOM 1457 C CA . GLU B 2 79 ? 22.030 11.938 2.683 1.00 23.40 86 GLU B CA 1
ATOM 1458 C C . GLU B 2 79 ? 20.528 12.225 2.503 1.00 23.64 86 GLU B C 1
ATOM 1459 O O . GLU B 2 79 ? 20.179 13.263 1.975 1.00 20.01 86 GLU B O 1
ATOM 1480 N N . ASN B 2 80 ? 19.702 11.305 2.919 1.00 22.46 87 ASN B N 1
ATOM 1481 C CA . ASN B 2 80 ? 18.228 11.507 2.783 1.00 25.26 87 ASN B CA 1
ATOM 1482 C C . ASN B 2 80 ? 17.624 11.014 4.091 1.00 23.63 87 ASN B C 1
ATOM 1483 O O . ASN B 2 80 ? 18.106 10.040 4.639 1.00 18.70 87 ASN B O 1
ATOM 1494 N N . LEU B 2 81 ? 16.611 11.675 4.539 1.00 22.81 88 LEU B N 1
ATOM 1495 C CA . LEU B 2 81 ? 15.900 11.317 5.793 1.00 23.75 88 LEU B CA 1
ATOM 1496 C C . LEU B 2 81 ? 14.445 11.260 5.299 1.00 23.52 88 LEU B C 1
ATOM 1497 O O . LEU B 2 81 ? 13.894 12.299 4.981 1.00 21.64 88 LEU B O 1
ATOM 1513 N N . ILE B 2 82 ? 13.871 10.095 5.236 1.00 22.05 89 ILE B N 1
ATOM 1514 C CA . ILE B 2 82 ? 12.461 9.957 4.759 1.00 20.75 89 ILE B CA 1
ATOM 1515 C C . ILE B 2 82 ? 11.580 9.532 5.930 1.00 20.40 89 ILE B C 1
ATOM 1516 O O . ILE B 2 82 ? 11.752 8.455 6.487 1.00 20.80 89 ILE B O 1
ATOM 1532 N N . LEU B 2 83 ? 10.660 10.396 6.259 1.00 14.27 90 LEU B N 1
ATOM 1533 C CA . LEU B 2 83 ? 9.727 10.109 7.379 1.00 19.15 90 LEU B CA 1
ATOM 1534 C C . LEU B 2 83 ? 8.460 9.603 6.660 1.00 21.44 90 LEU B C 1
ATOM 1535 O O . LEU B 2 83 ? 8.307 9.785 5.461 1.00 22.83 90 LEU B O 1
ATOM 1551 N N . HIS B 2 84 ? 7.553 9.001 7.376 1.00 20.89 91 HIS B N 1
ATOM 1552 C CA . HIS B 2 84 ? 6.334 8.482 6.694 1.00 23.01 91 HIS B CA 1
ATOM 1553 C C . HIS B 2 84 ? 5.284 9.568 6.659 1.00 28.03 91 HIS B C 1
ATOM 1554 O O . HIS B 2 84 ? 5.133 10.344 7.587 1.00 25.59 91 HIS B O 1
ATOM 1569 N N . LYS B 2 85 ? 4.578 9.560 5.563 1.00 32.96 92 LYS B N 1
ATOM 1570 C CA . LYS B 2 85 ? 3.496 10.543 5.351 1.00 35.36 92 LYS B CA 1
ATOM 1571 C C . LYS B 2 85 ? 2.382 9.682 5.909 1.00 36.94 92 LYS B C 1
ATOM 1572 O O . LYS B 2 85 ? 2.198 8.586 5.448 1.00 45.64 92 LYS B O 1
ATOM 1591 N N . ASP B 2 86 ? 1.700 10.122 6.881 1.00 33.56 93 ASP B N 1
ATOM 1592 C CA . ASP B 2 86 ? 0.584 9.575 7.641 1.00 33.31 93 ASP B CA 1
ATOM 1593 C C . ASP B 2 86 ? 1.049 9.228 9.030 1.00 28.00 93 ASP B C 1
ATOM 1594 O O . ASP B 2 86 ? 0.360 8.522 9.734 1.00 25.71 93 ASP B O 1
ATOM 1603 N N . TYR B 2 87 ? 2.202 9.702 9.417 1.00 28.65 94 TYR B N 1
ATOM 1604 C CA . TYR B 2 87 ? 2.700 9.364 10.791 1.00 24.27 94 TYR B CA 1
ATOM 1605 C C . TYR B 2 87 ? 1.828 10.140 11.789 1.00 25.31 94 TYR B C 1
ATOM 1606 O O . TYR B 2 87 ? 1.584 11.315 11.580 1.00 25.20 94 TYR B O 1
ATOM 1624 N N . SER B 2 88 ? 1.365 9.515 12.830 1.00 25.43 95 SER B N 1
ATOM 1625 C CA . SER B 2 88 ? 0.528 10.234 13.828 1.00 27.21 95 SER B CA 1
ATOM 1626 C C . SER B 2 88 ? 0.765 9.612 15.185 1.00 26.87 95 SER B C 1
ATOM 1627 O O . SER B 2 88 ? 1.108 8.458 15.279 1.00 24.16 95 SER B O 1
ATOM 1635 N N . ALA B 2 89 ? 0.577 10.357 16.220 1.00 28.27 96 ALA B N 1
ATOM 1636 C CA . ALA B 2 89 ? 0.784 9.822 17.573 1.00 33.42 96 ALA B CA 1
ATOM 1637 C C . ALA B 2 89 ? -0.432 10.313 18.298 1.00 41.84 96 ALA B C 1
ATOM 1638 O O . ALA B 2 89 ? -0.943 11.365 17.960 1.00 44.43 96 ALA B O 1
ATOM 1645 N N . ASP B 2 90 ? -0.858 9.565 19.254 1.00 49.39 97 ASP B N 1
ATOM 1646 C CA . ASP B 2 90 ? -2.055 9.930 20.060 1.00 54.14 97 ASP B CA 1
ATOM 1647 C C . ASP B 2 90 ? -1.557 9.847 21.477 1.00 55.83 97 ASP B C 1
ATOM 1648 O O . ASP B 2 90 ? -0.394 10.058 21.767 1.00 55.88 97 ASP B O 1
ATOM 1657 N N . THR B 2 91 A -2.444 9.527 22.347 1.00 57.34 97 THR B N 1
ATOM 1658 C CA . THR B 2 91 A -2.070 9.410 23.746 1.00 59.12 97 THR B CA 1
ATOM 1659 C C . THR B 2 91 A -1.590 7.941 23.859 1.00 59.98 97 THR B C 1
ATOM 1660 O O . THR B 2 91 A -2.335 7.107 24.338 1.00 65.63 97 THR B O 1
ATOM 1671 N N . LEU B 2 92 B -0.391 7.693 23.381 1.00 55.46 97 LEU B N 1
ATOM 1672 C CA . LEU B 2 92 B 0.306 6.347 23.383 1.00 49.60 97 LEU B CA 1
ATOM 1673 C C . LEU B 2 92 B 0.847 5.836 22.068 1.00 42.70 97 LEU B C 1
ATOM 1674 O O . LEU B 2 92 B 2.044 5.764 21.862 1.00 40.61 97 LEU B O 1
ATOM 1690 N N . ALA B 2 93 ? -0.072 5.500 21.209 1.00 36.64 98 ALA B N 1
ATOM 1691 C CA . ALA B 2 93 ? 0.389 4.962 19.915 1.00 33.44 98 ALA B CA 1
ATOM 1692 C C . ALA B 2 93 ? 0.895 5.971 18.937 1.00 31.32 98 ALA B C 1
ATOM 1693 O O . ALA B 2 93 ? 0.532 7.129 18.958 1.00 30.30 98 ALA B O 1
ATOM 1700 N N . HIS B 2 94 ? 1.727 5.431 18.110 1.00 23.42 99 HIS B N 1
ATOM 1701 C CA . HIS B 2 94 ? 2.400 6.148 17.013 1.00 23.86 99 HIS B CA 1
ATOM 1702 C C . HIS B 2 94 ? 1.927 5.259 15.889 1.00 19.54 99 HIS B C 1
ATOM 1703 O O . HIS B 2 94 ? 2.048 4.055 16.016 1.00 19.07 99 HIS B O 1
ATOM 1718 N N . HIS B 2 95 ? 1.440 5.829 14.844 1.00 13.76 100 HIS B N 1
ATOM 1719 C CA . HIS B 2 95 ? 0.943 5.054 13.704 1.00 15.66 100 HIS B CA 1
ATOM 1720 C C . HIS B 2 95 ? 1.947 5.376 12.624 1.00 16.48 100 HIS B C 1
ATOM 1721 O O . HIS B 2 95 ? 2.469 6.481 12.621 1.00 16.37 100 HIS B O 1
ATOM 1736 N N . ASN B 2 96 ? 2.171 4.418 11.757 1.00 16.46 101 ASN B N 1
ATOM 1737 C CA . ASN B 2 96 ? 3.126 4.530 10.608 1.00 16.47 101 ASN B CA 1
ATOM 1738 C C . ASN B 2 96 ? 4.455 5.069 11.135 1.00 15.95 101 ASN B C 1
ATOM 1739 O O . ASN B 2 96 ? 5.034 6.029 10.662 1.00 14.71 101 ASN B O 1
ATOM 1750 N N . ASP B 2 97 ? 4.944 4.396 12.130 1.00 15.85 102 ASP B N 1
ATOM 1751 C CA . ASP B 2 97 ? 6.233 4.838 12.757 1.00 15.95 102 ASP B CA 1
ATOM 1752 C C . ASP B 2 97 ? 7.420 4.105 12.169 1.00 14.85 102 ASP B C 1
ATOM 1753 O O . ASP B 2 97 ? 7.970 3.211 12.789 1.00 14.04 102 ASP B O 1
ATOM 1762 N N . ILE B 2 98 ? 7.761 4.515 10.990 1.00 14.57 103 ILE B N 1
ATOM 1763 C CA . ILE B 2 98 ? 8.903 3.906 10.284 1.00 16.92 103 ILE B CA 1
ATOM 1764 C C . ILE B 2 98 ? 9.582 5.082 9.556 1.00 15.41 103 ILE B C 1
ATOM 1765 O O . ILE B 2 98 ? 8.893 6.023 9.198 1.00 16.72 103 ILE B O 1
ATOM 1781 N N . ALA B 2 99 ? 10.862 5.012 9.372 1.00 12.87 104 ALA B N 1
ATOM 1782 C CA . ALA B 2 99 ? 11.630 6.097 8.677 1.00 13.82 104 ALA B CA 1
ATOM 1783 C C . ALA B 2 99 ? 12.807 5.437 8.007 1.00 17.13 104 ALA B C 1
ATOM 1784 O O . ALA B 2 99 ? 13.245 4.383 8.435 1.00 15.74 104 ALA B O 1
ATOM 1791 N N . LEU B 2 100 ? 13.291 6.082 6.993 1.00 20.24 105 LEU B N 1
ATOM 1792 C CA . LEU B 2 100 ? 14.456 5.566 6.219 1.00 20.86 105 LEU B CA 1
ATOM 1793 C C . LEU B 2 100 ? 15.543 6.636 6.241 1.00 18.90 105 LEU B C 1
ATOM 1794 O O . LEU B 2 100 ? 15.237 7.809 6.216 1.00 19.93 105 LEU B O 1
ATOM 1810 N N . LEU B 2 101 ? 16.766 6.219 6.294 1.00 19.05 106 LEU B N 1
ATOM 1811 C CA . LEU B 2 101 ? 17.901 7.176 6.302 1.00 18.33 106 LEU B CA 1
ATOM 1812 C C . LEU B 2 101 ? 18.855 6.644 5.250 1.00 14.00 106 LEU B C 1
ATOM 1813 O O . LEU B 2 101 ? 19.263 5.492 5.327 1.00 15.69 106 LEU B O 1
ATOM 1829 N N . LYS B 2 102 ? 19.183 7.475 4.309 1.00 12.03 107 LYS B N 1
ATOM 1830 C CA . LYS B 2 102 ? 20.121 7.027 3.249 1.00 15.67 107 LYS B CA 1
ATOM 1831 C C . LYS B 2 102 ? 21.424 7.580 3.850 1.00 13.11 107 LYS B C 1
ATOM 1832 O O . LYS B 2 102 ? 21.468 8.752 4.194 1.00 13.39 107 LYS B O 1
ATOM 1851 N N . ILE B 2 103 ? 22.412 6.748 3.939 1.00 14.57 108 ILE B N 1
ATOM 1852 C CA . ILE B 2 103 ? 23.710 7.158 4.520 1.00 15.20 108 ILE B CA 1
ATOM 1853 C C . ILE B 2 103 ? 24.827 7.318 3.496 1.00 14.81 108 ILE B C 1
ATOM 1854 O O . ILE B 2 103 ? 24.809 6.691 2.449 1.00 14.96 108 ILE B O 1
ATOM 1870 N N . ARG B 2 104 ? 25.776 8.157 3.824 1.00 16.82 109 ARG B N 1
ATOM 1871 C CA . ARG B 2 104 ? 26.933 8.391 2.912 1.00 17.27 109 ARG B CA 1
ATOM 1872 C C . ARG B 2 104 ? 28.120 8.674 3.844 1.00 15.90 109 ARG B C 1
ATOM 1873 O O . ARG B 2 104 ? 27.960 9.427 4.783 1.00 14.98 109 ARG B O 1
ATOM 1894 N N . SER B 2 105 ? 29.245 8.096 3.583 1.00 16.57 110 SER B N 1
ATOM 1895 C CA . SER B 2 105 ? 30.446 8.318 4.434 1.00 20.05 110 SER B CA 1
ATOM 1896 C C . SER B 2 105 ? 31.088 9.609 3.893 1.00 21.12 110 SER B C 1
ATOM 1897 O O . SER B 2 105 ? 30.705 10.099 2.840 1.00 18.57 110 SER B O 1
ATOM 1905 N N . LYS B 2 106 A 32.058 10.134 4.589 1.00 20.66 110 LYS B N 1
ATOM 1906 C CA . LYS B 2 106 A 32.693 11.392 4.092 1.00 26.59 110 LYS B CA 1
ATOM 1907 C C . LYS B 2 106 A 33.490 11.137 2.821 1.00 23.66 110 LYS B C 1
ATOM 1908 O O . LYS B 2 106 A 33.940 12.063 2.184 1.00 25.09 110 LYS B O 1
ATOM 1927 N N . GLU B 2 107 B 33.635 9.889 2.477 1.00 26.42 110 GLU B N 1
ATOM 1928 C CA . GLU B 2 107 B 34.396 9.539 1.246 1.00 29.02 110 GLU B CA 1
ATOM 1929 C C . GLU B 2 107 B 33.411 9.211 0.129 1.00 26.15 110 GLU B C 1
ATOM 1930 O O . GLU B 2 107 B 33.839 8.891 -0.960 1.00 24.75 110 GLU B O 1
ATOM 1942 N N . GLY B 2 108 C 32.135 9.283 0.415 1.00 25.43 110 GLY B N 1
ATOM 1943 C CA . GLY B 2 108 C 31.105 8.991 -0.629 1.00 23.07 110 GLY B CA 1
ATOM 1944 C C . GLY B 2 108 C 30.704 7.542 -0.741 1.00 25.53 110 GLY B C 1
ATOM 1945 O O . GLY B 2 108 C 30.181 7.135 -1.756 1.00 22.20 110 GLY B O 1
ATOM 1949 N N . ARG B 2 109 D 30.929 6.769 0.273 1.00 24.27 110 ARG B N 1
ATOM 1950 C CA . ARG B 2 109 D 30.531 5.352 0.137 1.00 26.47 110 ARG B CA 1
ATOM 1951 C C . ARG B 2 109 D 29.473 4.982 1.155 1.00 21.85 110 ARG B C 1
ATOM 1952 O O . ARG B 2 109 D 29.249 5.686 2.120 1.00 15.02 110 ARG B O 1
ATOM 1973 N N . CYS B 2 110 ? 28.868 3.868 0.895 1.00 21.06 111 CYS B N 1
ATOM 1974 C CA . CYS B 2 110 ? 27.813 3.346 1.776 1.00 20.01 111 CYS B CA 1
ATOM 1975 C C . CYS B 2 110 ? 28.526 2.305 2.647 1.00 19.01 111 CYS B C 1
ATOM 1976 O O . CYS B 2 110 ? 29.748 2.237 2.627 1.00 15.17 111 CYS B O 1
ATOM 1983 N N . ALA B 2 111 ? 27.761 1.531 3.378 1.00 18.16 112 ALA B N 1
ATOM 1984 C CA . ALA B 2 111 ? 28.342 0.493 4.268 1.00 17.65 112 ALA B CA 1
ATOM 1985 C C . ALA B 2 111 ? 29.092 -0.570 3.458 1.00 20.95 112 ALA B C 1
ATOM 1986 O O . ALA B 2 111 ? 28.749 -0.825 2.322 1.00 18.34 112 ALA B O 1
ATOM 1993 N N . GLN B 2 112 ? 30.071 -1.152 4.096 1.00 25.88 113 GLN B N 1
ATOM 1994 C CA . GLN B 2 112 ? 30.930 -2.217 3.491 1.00 28.50 113 GLN B CA 1
ATOM 1995 C C . GLN B 2 112 ? 30.816 -3.407 4.458 1.00 23.77 113 GLN B C 1
ATOM 1996 O O . GLN B 2 112 ? 30.798 -3.149 5.650 1.00 19.33 113 GLN B O 1
ATOM 2010 N N . PRO B 2 113 ? 30.767 -4.626 3.982 1.00 20.22 114 PRO B N 1
ATOM 2011 C CA . PRO B 2 113 ? 30.437 -5.798 4.848 1.00 20.20 114 PRO B CA 1
ATOM 2012 C C . PRO B 2 113 ? 31.658 -6.211 5.700 1.00 19.55 114 PRO B C 1
ATOM 2013 O O . PRO B 2 113 ? 32.753 -6.201 5.175 1.00 18.00 114 PRO B O 1
ATOM 2024 N N . SER B 2 114 ? 31.487 -6.565 6.940 1.00 19.32 115 SER B N 1
ATOM 2025 C CA . SER B 2 114 ? 32.662 -6.979 7.764 1.00 21.12 115 SER B CA 1
ATOM 2026 C C . SER B 2 114 ? 32.067 -7.932 8.792 1.00 21.80 115 SER B C 1
ATOM 2027 O O . SER B 2 114 ? 30.909 -8.288 8.679 1.00 19.15 115 SER B O 1
ATOM 2035 N N . ARG B 2 115 ? 32.822 -8.325 9.776 1.00 22.71 116 ARG B N 1
ATOM 2036 C CA . ARG B 2 115 ? 32.253 -9.258 10.797 1.00 24.21 116 ARG B CA 1
ATOM 2037 C C . ARG B 2 115 ? 31.378 -8.459 11.760 1.00 20.78 116 ARG B C 1
ATOM 2038 O O . ARG B 2 115 ? 30.700 -9.047 12.594 1.00 24.17 116 ARG B O 1
ATOM 2059 N N . THR B 2 116 ? 31.422 -7.157 11.645 1.00 17.28 117 THR B N 1
ATOM 2060 C CA . THR B 2 116 ? 30.598 -6.311 12.546 1.00 15.74 117 THR B CA 1
ATOM 2061 C C . THR B 2 116 ? 29.554 -5.509 11.772 1.00 15.38 117 THR B C 1
ATOM 2062 O O . THR B 2 116 ? 28.799 -4.812 12.416 1.00 16.79 117 THR B O 1
ATOM 2073 N N . ILE B 2 117 ? 29.535 -5.606 10.459 1.00 13.24 118 ILE B N 1
ATOM 2074 C CA . ILE B 2 117 ? 28.543 -4.851 9.636 1.00 15.58 118 ILE B CA 1
ATOM 2075 C C . ILE B 2 117 ? 27.907 -5.824 8.629 1.00 15.32 118 ILE B C 1
ATOM 2076 O O . ILE B 2 117 ? 28.586 -6.329 7.746 1.00 17.48 118 ILE B O 1
ATOM 2092 N N . GLN B 2 118 ? 26.626 -6.060 8.796 1.00 16.06 119 GLN B N 1
ATOM 2093 C CA . GLN B 2 118 ? 25.846 -6.993 7.893 1.00 18.20 119 GLN B CA 1
ATOM 2094 C C . GLN B 2 118 ? 24.442 -6.409 7.688 1.00 15.35 119 GLN B C 1
ATOM 2095 O O . GLN B 2 118 ? 24.031 -5.601 8.497 1.00 12.74 119 GLN B O 1
ATOM 2109 N N . THR B 2 119 ? 23.738 -6.812 6.665 1.00 14.67 120 THR B N 1
ATOM 2110 C CA . THR B 2 119 ? 22.364 -6.253 6.469 1.00 12.70 120 THR B CA 1
ATOM 2111 C C . THR B 2 119 ? 21.401 -7.238 7.128 1.00 8.92 120 THR B C 1
ATOM 2112 O O . THR B 2 119 ? 21.800 -8.354 7.402 1.00 10.33 120 THR B O 1
ATOM 2123 N N . ILE B 2 120 ? 20.187 -6.856 7.372 1.00 12.91 121 ILE B N 1
ATOM 2124 C CA . ILE B 2 120 ? 19.221 -7.809 7.986 1.00 14.38 121 ILE B CA 1
ATOM 2125 C C . ILE B 2 120 ? 18.201 -8.056 6.814 1.00 11.80 121 ILE B C 1
ATOM 2126 O O . ILE B 2 120 ? 18.052 -7.196 5.960 1.00 12.65 121 ILE B O 1
ATOM 2142 N N . CYS B 2 121 ? 17.532 -9.173 6.794 1.00 13.59 122 CYS B N 1
ATOM 2143 C CA . CYS B 2 121 ? 16.563 -9.461 5.691 1.00 14.36 122 CYS B CA 1
ATOM 2144 C C . CYS B 2 121 ? 15.173 -8.902 5.941 1.00 14.09 122 CYS B C 1
ATOM 2145 O O . CYS B 2 121 ? 14.734 -8.776 7.072 1.00 13.49 122 CYS B O 1
ATOM 2152 N N . LEU B 2 122 ? 14.507 -8.595 4.861 1.00 17.30 123 LEU B N 1
ATO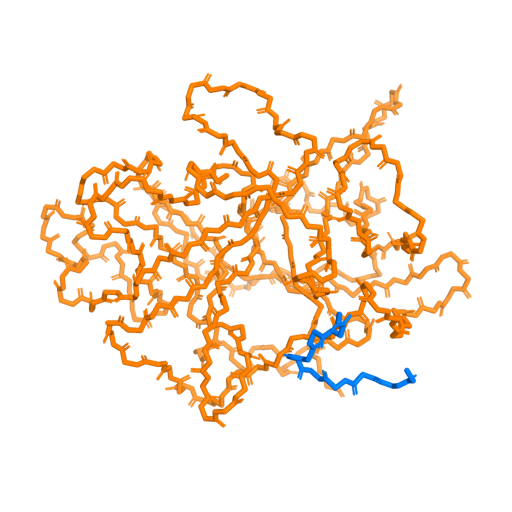M 2153 C CA . LEU B 2 122 ? 13.115 -8.029 4.934 1.00 20.75 123 LEU B CA 1
ATOM 2154 C C . LEU B 2 122 ? 12.190 -9.216 4.756 1.00 17.83 123 LEU B C 1
ATOM 2155 O O . LEU B 2 122 ? 12.529 -10.138 4.044 1.00 15.20 123 LEU B O 1
ATOM 2171 N N . PRO B 2 123 ? 11.052 -9.171 5.403 1.00 21.43 124 PRO B N 1
ATOM 2172 C CA . PRO B 2 123 ? 10.015 -10.221 5.226 1.00 21.49 124 PRO B CA 1
ATOM 2173 C C . PRO B 2 123 ? 9.350 -10.073 3.871 1.00 20.89 124 PRO B C 1
ATOM 2174 O O . PRO B 2 123 ? 9.559 -9.094 3.181 1.00 18.94 124 PRO B O 1
ATOM 2185 N N . SER B 2 124 ? 8.558 -11.046 3.535 1.00 27.58 125 SER B N 1
ATOM 2186 C CA . SER B 2 124 ? 7.846 -10.986 2.230 1.00 25.37 125 SER B CA 1
ATOM 2187 C C . SER B 2 124 ? 6.540 -10.304 2.636 1.00 22.97 125 SER B C 1
ATOM 2188 O O . SER B 2 124 ? 6.175 -10.287 3.801 1.00 18.22 125 SER B O 1
ATOM 2196 N N . MET B 2 125 ? 5.895 -9.764 1.647 1.00 27.14 126 MET B N 1
ATOM 2197 C CA . MET B 2 125 ? 4.590 -9.050 1.795 1.00 33.67 126 MET B CA 1
ATOM 2198 C C . MET B 2 125 ? 3.690 -9.675 2.849 1.00 30.93 126 MET B C 1
ATOM 2199 O O . MET B 2 125 ? 3.393 -10.845 2.716 1.00 31.55 126 MET B O 1
ATOM 2213 N N . TYR B 2 126 ? 3.297 -8.879 3.808 1.00 28.10 127 TYR B N 1
ATOM 2214 C CA . TYR B 2 126 ? 2.408 -9.296 4.941 1.00 24.36 127 TYR B CA 1
ATOM 2215 C C . TYR B 2 126 ? 2.712 -10.683 5.488 1.00 25.08 127 TYR B C 1
ATOM 2216 O O . TYR B 2 126 ? 1.799 -11.349 5.938 1.00 25.21 127 TYR B O 1
ATOM 2234 N N . ASN B 2 127 ? 3.949 -11.098 5.469 1.00 23.04 128 ASN B N 1
ATOM 2235 C CA . ASN B 2 127 ? 4.299 -12.448 5.994 1.00 24.97 128 ASN B CA 1
ATOM 2236 C C . ASN B 2 127 ? 5.006 -12.197 7.328 1.00 25.32 128 ASN B C 1
ATOM 2237 O O . ASN B 2 127 ? 6.005 -11.495 7.331 1.00 26.82 128 ASN B O 1
ATOM 2248 N N . ASP B 2 128 ? 4.477 -12.765 8.384 1.00 22.08 129 ASP B N 1
ATOM 2249 C CA . ASP B 2 128 ? 5.009 -12.630 9.775 1.00 21.81 129 ASP B CA 1
ATOM 2250 C C . ASP B 2 128 ? 5.175 -14.003 10.391 1.00 21.97 129 ASP B C 1
ATOM 2251 O O . ASP B 2 128 ? 4.520 -14.928 9.950 1.00 22.03 129 ASP B O 1
ATOM 2260 N N . PRO B 2 129 ? 6.011 -14.120 11.397 1.00 18.11 130 PRO B N 1
ATOM 2261 C CA . PRO B 2 129 ? 6.068 -15.360 12.219 1.00 20.32 130 PRO B CA 1
ATOM 2262 C C . PRO B 2 129 ? 4.733 -15.521 12.992 1.00 21.00 130 PRO B C 1
ATOM 2263 O O . PRO B 2 129 ? 4.039 -14.535 13.134 1.00 20.13 130 PRO B O 1
ATOM 2274 N N . GLN B 2 130 ? 4.433 -16.704 13.481 1.00 19.62 131 GLN B N 1
ATOM 2275 C CA . GLN B 2 130 ? 3.146 -16.901 14.235 1.00 18.49 131 GLN B CA 1
ATOM 2276 C C . GLN B 2 130 ? 3.358 -16.419 15.661 1.00 18.77 131 GLN B C 1
ATOM 2277 O O . GLN B 2 130 ? 4.492 -16.381 16.130 1.00 17.02 131 GLN B O 1
ATOM 2291 N N . PHE B 2 131 ? 2.289 -16.071 16.335 1.00 14.04 132 PHE B N 1
ATOM 2292 C CA . PHE B 2 131 ? 2.467 -15.595 17.715 1.00 15.33 132 PHE B CA 1
ATOM 2293 C C . PHE B 2 131 ? 3.108 -16.790 18.440 1.00 15.92 132 PHE B C 1
ATOM 2294 O O . PHE B 2 131 ? 2.938 -17.946 18.075 1.00 15.65 132 PHE B O 1
ATOM 2311 N N . GLY B 2 132 ? 3.858 -16.481 19.457 1.00 17.75 133 GLY B N 1
ATOM 2312 C CA . GLY B 2 132 ? 4.528 -17.568 20.208 1.00 20.81 133 GLY B CA 1
ATOM 2313 C C . GLY B 2 132 ? 6.008 -17.466 19.842 1.00 18.96 133 GLY B C 1
ATOM 2314 O O . GLY B 2 132 ? 6.832 -17.648 20.702 1.00 22.45 133 GLY B O 1
ATOM 2318 N N . THR B 2 133 ? 6.312 -17.186 18.601 1.00 17.72 134 THR B N 1
ATOM 2319 C CA . THR B 2 133 ? 7.739 -17.069 18.185 1.00 16.98 134 THR B CA 1
ATOM 2320 C C . THR B 2 133 ? 8.604 -16.152 19.101 1.00 15.94 134 THR B C 1
ATOM 2321 O O . THR B 2 133 ? 8.137 -15.100 19.493 1.00 14.31 134 THR B O 1
ATOM 2332 N N . SER B 2 134 ? 9.816 -16.573 19.381 1.00 15.59 135 SER B N 1
ATOM 2333 C CA . SER B 2 134 ? 10.743 -15.780 20.242 1.00 17.43 135 SER B CA 1
ATOM 2334 C C . SER B 2 134 ? 11.561 -14.986 19.242 1.00 14.63 135 SER B C 1
ATOM 2335 O O . SER B 2 134 ? 12.039 -15.568 18.271 1.00 18.20 135 SER B O 1
ATOM 2343 N N . CYS B 2 135 ? 11.698 -13.714 19.497 1.00 9.95 136 CYS B N 1
ATOM 2344 C CA . CYS B 2 135 ? 12.473 -12.809 18.608 1.00 11.27 136 CYS B CA 1
ATOM 2345 C C . CYS B 2 135 ? 13.421 -12.084 19.557 1.00 13.21 136 CYS B C 1
ATOM 2346 O O . CYS B 2 135 ? 13.241 -12.118 20.765 1.00 12.65 136 CYS B O 1
ATOM 2353 N N . GLU B 2 136 ? 14.397 -11.433 19.015 1.00 16.02 137 GLU B N 1
ATOM 2354 C CA . GLU B 2 136 ? 15.342 -10.702 19.901 1.00 17.20 137 GLU B CA 1
ATOM 2355 C C . GLU B 2 136 ? 15.258 -9.226 19.611 1.00 13.01 137 GLU B C 1
ATOM 2356 O O . GLU B 2 136 ? 14.889 -8.865 18.512 1.00 13.22 137 GLU B O 1
ATOM 2368 N N . ILE B 2 137 ? 15.576 -8.440 20.596 1.00 13.57 138 ILE B N 1
ATOM 2369 C CA . ILE B 2 137 ? 15.546 -6.972 20.428 1.00 12.59 138 ILE B CA 1
ATOM 2370 C C . ILE B 2 137 ? 16.927 -6.594 20.980 1.00 14.52 138 ILE B C 1
ATOM 2371 O O . ILE B 2 137 ? 17.448 -7.241 21.887 1.00 11.54 138 ILE B O 1
ATOM 2387 N N . THR B 2 138 ? 17.490 -5.568 20.410 1.00 14.23 139 THR B N 1
ATOM 2388 C CA . THR B 2 138 ? 18.822 -5.093 20.826 1.00 13.16 139 THR B CA 1
ATOM 2389 C C . THR B 2 138 ? 18.870 -3.555 20.861 1.00 11.60 139 THR B C 1
ATOM 2390 O O . THR B 2 138 ? 18.131 -2.895 20.140 1.00 12.17 139 THR B O 1
ATOM 2409 N N . GLY B 2 139 ? 19.720 -3.008 21.684 1.00 8.53 140 GLY B N 1
ATOM 2410 C CA . GLY B 2 139 ? 19.799 -1.534 21.731 1.00 7.56 140 GLY B CA 1
ATOM 2411 C C . GLY B 2 139 ? 20.566 -1.034 22.945 1.00 7.11 140 GLY B C 1
ATOM 2412 O O . GLY B 2 139 ? 21.004 -1.797 23.781 1.00 9.72 140 GLY B O 1
ATOM 2416 N N . PHE B 2 140 ? 20.677 0.263 22.975 1.00 6.53 141 PHE B N 1
ATOM 2417 C CA . PHE B 2 140 ? 21.382 1.029 24.039 1.00 11.18 141 PHE B CA 1
ATOM 2418 C C . PHE B 2 140 ? 20.366 1.778 24.898 1.00 12.40 141 PHE B C 1
ATOM 2419 O O . PHE B 2 140 ? 20.746 2.698 25.592 1.00 13.20 141 PHE B O 1
ATOM 2436 N N . GLY B 2 141 ? 19.121 1.377 24.858 1.00 10.24 142 GLY B N 1
ATOM 2437 C CA . GLY B 2 141 ? 18.095 2.091 25.673 1.00 8.21 142 GLY B CA 1
ATOM 2438 C C . GLY B 2 141 ? 18.209 1.807 27.159 1.00 10.77 142 GLY B C 1
ATOM 2439 O O . GLY B 2 141 ? 18.993 0.972 27.571 1.00 8.43 142 GLY B O 1
ATOM 2443 N N . LYS B 2 142 ? 17.404 2.504 27.904 1.00 8.93 143 LYS B N 1
ATOM 2444 C CA . LYS B 2 142 ? 17.393 2.365 29.384 1.00 11.63 143 LYS B CA 1
ATOM 2445 C C . LYS B 2 142 ? 17.285 0.932 29.898 1.00 11.78 143 LYS B C 1
ATOM 2446 O O . LYS B 2 142 ? 16.661 0.070 29.290 1.00 8.68 143 LYS B O 1
ATOM 2465 N N . GLU B 2 143 ? 17.916 0.769 31.023 1.00 12.23 144 GLU B N 1
ATOM 2466 C CA . GLU B 2 143 ? 17.966 -0.532 31.759 1.00 12.13 144 GLU B CA 1
ATOM 2467 C C . GLU B 2 143 ? 16.909 -0.538 32.882 1.00 12.36 144 GLU B C 1
ATOM 2468 O O . GLU B 2 143 ? 16.655 -1.599 33.413 1.00 14.45 144 GLU B O 1
ATOM 2480 N N . ALA B 2 144 ? 16.360 0.606 33.232 1.00 14.95 145 ALA B N 1
ATOM 2481 C CA . ALA B 2 144 ? 15.307 0.724 34.290 1.00 18.48 145 ALA B CA 1
ATOM 2482 C C . ALA B 2 144 ? 14.496 1.938 33.839 1.00 19.00 145 ALA B C 1
ATOM 2483 O O . ALA B 2 144 ? 15.112 2.885 33.390 1.00 18.43 145 ALA B O 1
ATOM 2490 N N . SER B 2 145 ? 13.195 1.926 33.960 1.00 21.49 146 SER B N 1
ATOM 2491 C CA . SER B 2 145 ? 12.412 3.125 33.510 1.00 22.97 146 SER B CA 1
ATOM 2492 C C . SER B 2 145 ? 12.818 4.398 34.290 1.00 23.34 146 SER B C 1
ATOM 2493 O O . SER B 2 145 ? 12.578 5.475 33.784 1.00 27.80 146 SER B O 1
ATOM 2501 N N . THR B 2 146 ? 13.396 4.253 35.456 1.00 21.80 147 THR B N 1
ATOM 2502 C CA . THR B 2 146 ? 13.813 5.433 36.265 1.00 20.40 147 THR B CA 1
ATOM 2503 C C . THR B 2 146 ? 15.223 5.959 35.945 1.00 18.90 147 THR B C 1
ATOM 2504 O O . THR B 2 146 ? 15.628 7.011 36.412 1.00 20.90 147 THR B O 1
ATOM 2515 N N . ASP B 2 147 ? 15.959 5.218 35.160 1.00 13.98 148 ASP B N 1
ATOM 2516 C CA . ASP B 2 147 ? 17.329 5.716 34.844 1.00 12.45 148 ASP B CA 1
ATOM 2517 C C . ASP B 2 147 ? 17.224 6.973 33.958 1.00 14.22 148 ASP B C 1
ATOM 2518 O O . ASP B 2 147 ? 16.233 7.129 33.278 1.00 16.82 148 ASP B O 1
ATOM 2527 N N . TYR B 2 148 ? 18.203 7.849 33.956 1.00 13.63 149 TYR B N 1
ATOM 2528 C CA . TYR B 2 148 ? 18.118 9.050 33.076 1.00 18.64 149 TYR B CA 1
ATOM 2529 C C . TYR B 2 148 ? 19.332 9.035 32.115 1.00 19.59 149 TYR B C 1
ATOM 2530 O O . TYR B 2 148 ? 19.527 10.000 31.390 1.00 14.13 149 TYR B O 1
ATOM 2548 N N . LEU B 2 149 ? 20.084 7.951 32.156 1.00 19.07 150 LEU B N 1
ATOM 2549 C CA . LEU B 2 149 ? 21.302 7.734 31.292 1.00 22.14 150 LEU B CA 1
ATOM 2550 C C . LEU B 2 149 ? 21.100 6.387 30.557 1.00 16.90 150 LEU B C 1
ATOM 2551 O O . LEU B 2 149 ? 20.307 5.560 30.979 1.00 15.97 150 LEU B O 1
ATOM 2567 N N . TYR B 2 150 ? 21.851 6.222 29.498 1.00 13.60 151 TYR B N 1
ATOM 2568 C CA . TYR B 2 150 ? 21.815 4.988 28.667 1.00 11.24 151 TYR B CA 1
ATOM 2569 C C . TYR B 2 150 ? 23.088 4.179 29.011 1.00 11.19 151 TYR B C 1
ATOM 2570 O O . TYR B 2 150 ? 24.118 4.759 29.329 1.00 15.27 151 TYR B O 1
ATOM 2588 N N . PRO B 2 151 ? 23.018 2.867 28.950 1.00 9.03 152 PRO B N 1
ATOM 2589 C CA . PRO B 2 151 ? 24.196 2.004 29.167 1.00 10.23 152 PRO B CA 1
ATOM 2590 C C . PRO B 2 151 ? 25.242 2.277 28.097 1.00 9.75 152 PRO B C 1
ATOM 2591 O O . PRO B 2 151 ? 24.910 2.734 27.025 1.00 10.77 152 PRO B O 1
ATOM 2602 N N . GLU B 2 152 ? 26.460 1.952 28.406 1.00 10.75 153 GLU B N 1
ATOM 2603 C CA . GLU B 2 152 ? 27.562 2.172 27.450 1.00 11.07 153 GLU B CA 1
ATOM 2604 C C . GLU B 2 152 ? 27.755 0.923 26.614 1.00 10.47 153 GLU B C 1
ATOM 2605 O O . GLU B 2 152 ? 28.323 1.013 25.547 1.00 10.87 153 GLU B O 1
ATOM 2617 N N . GLN B 2 153 ? 27.294 -0.186 27.107 1.00 11.15 154 GLN B N 1
ATOM 2618 C CA . GLN B 2 153 ? 27.452 -1.462 26.369 1.00 11.66 154 GLN B CA 1
ATOM 2619 C C . GLN B 2 153 ? 26.121 -1.850 25.753 1.00 11.77 154 GLN B C 1
ATOM 2620 O O . GLN B 2 153 ? 25.101 -1.645 26.381 1.00 13.02 154 GLN B O 1
ATOM 2634 N N . LEU B 2 154 ? 26.210 -2.405 24.580 1.00 12.35 155 LEU B N 1
ATOM 2635 C CA . LEU B 2 154 ? 24.995 -2.847 23.835 1.00 11.42 155 LEU B CA 1
ATOM 2636 C C . LEU B 2 154 ? 24.344 -4.016 24.579 1.00 11.53 155 LEU B C 1
ATOM 2637 O O . LEU B 2 154 ? 25.056 -4.824 25.143 1.00 4.21 155 LEU B O 1
ATOM 2653 N N . LYS B 2 155 ? 23.036 -4.087 24.573 1.00 10.02 156 LYS B N 1
ATOM 2654 C CA . LYS B 2 155 ? 22.313 -5.193 25.258 1.00 10.66 156 LYS B CA 1
ATOM 2655 C C . LYS B 2 155 ? 21.353 -5.810 24.223 1.00 11.05 156 LYS B C 1
ATOM 2656 O O . LYS B 2 155 ? 21.034 -5.236 23.187 1.00 7.92 156 LYS B O 1
ATOM 2675 N N . MET B 2 156 ? 20.932 -6.983 24.572 1.00 11.91 157 MET B N 1
ATOM 2676 C CA . MET B 2 156 ? 20.002 -7.774 23.750 1.00 13.11 157 MET B CA 1
ATOM 2677 C C . MET B 2 156 ? 19.147 -8.577 24.715 1.00 11.36 157 MET B C 1
ATOM 2678 O O . MET B 2 156 ? 19.584 -8.782 25.833 1.00 15.33 157 MET B O 1
ATOM 2692 N N . THR B 2 157 ? 17.984 -8.988 24.282 1.00 9.37 158 THR B N 1
ATOM 2693 C CA . THR B 2 157 ? 17.084 -9.816 25.130 1.00 12.19 158 THR B CA 1
ATOM 2694 C C . THR B 2 157 ? 16.171 -10.550 24.115 1.00 12.20 158 THR B C 1
ATOM 2695 O O . THR B 2 157 ? 16.242 -10.272 22.925 1.00 11.95 158 THR B O 1
ATOM 2706 N N . VAL B 2 158 ? 15.367 -11.446 24.626 1.00 11.37 159 VAL B N 1
ATOM 2707 C CA . VAL B 2 158 ? 14.433 -12.244 23.801 1.00 13.92 159 VAL B CA 1
ATOM 2708 C C . VAL B 2 158 ? 13.048 -12.004 24.376 1.00 15.81 159 VAL B C 1
ATOM 2709 O O . VAL B 2 158 ? 12.840 -11.991 25.582 1.00 14.36 159 VAL B O 1
ATOM 2722 N N . VAL B 2 159 ? 12.147 -11.827 23.462 1.00 16.68 160 VAL B N 1
ATOM 2723 C CA . VAL B 2 159 ? 10.739 -11.566 23.820 1.00 17.12 160 VAL B CA 1
ATOM 2724 C C . VAL B 2 159 ? 9.891 -12.467 22.889 1.00 17.06 160 VAL B C 1
ATOM 2725 O O . VAL B 2 159 ? 10.414 -12.995 21.923 1.00 15.79 160 VAL B O 1
ATOM 2738 N N . LYS B 2 160 ? 8.635 -12.628 23.180 1.00 14.81 161 LYS B N 1
ATOM 2739 C CA . LYS B 2 160 ? 7.787 -13.475 22.307 1.00 15.81 161 LYS B CA 1
ATOM 2740 C C . LYS B 2 160 ? 6.717 -12.607 21.673 1.00 13.02 161 LYS B C 1
ATOM 2741 O O . LYS B 2 160 ? 6.238 -11.652 22.263 1.00 12.52 161 LYS B O 1
ATOM 2760 N N . LEU B 2 161 ? 6.367 -12.993 20.489 1.00 12.98 162 LEU B N 1
ATOM 2761 C CA . LEU B 2 161 ? 5.312 -12.233 19.762 1.00 13.99 162 LEU B CA 1
ATOM 2762 C C . LEU B 2 161 ? 3.981 -12.694 20.404 1.00 13.93 162 LEU B C 1
ATOM 2763 O O . LEU B 2 161 ? 3.846 -13.874 20.712 1.00 12.42 162 LEU B O 1
ATOM 2779 N N . ILE B 2 162 ? 3.052 -11.790 20.580 1.00 13.62 163 ILE B N 1
ATOM 2780 C CA . ILE B 2 162 ? 1.746 -12.183 21.185 1.00 17.77 163 ILE B CA 1
ATOM 2781 C C . ILE B 2 162 ? 0.707 -11.849 20.085 1.00 15.55 163 ILE B C 1
ATOM 2782 O O . ILE B 2 162 ? 0.993 -11.093 19.173 1.00 14.53 163 ILE B O 1
ATOM 2798 N N . SER B 2 163 ? -0.470 -12.408 20.196 1.00 17.32 164 SER B N 1
ATOM 2799 C CA . SER B 2 163 ? -1.524 -12.149 19.165 1.00 15.70 164 SER B CA 1
ATOM 2800 C C . SER B 2 163 ? -2.164 -10.778 19.332 1.00 15.01 164 SER B C 1
ATOM 2801 O O . SER B 2 163 ? -2.036 -10.196 20.398 1.00 15.05 164 SER B O 1
ATOM 2809 N N . HIS B 2 164 ? -2.850 -10.307 18.323 1.00 17.20 165 HIS B N 1
ATOM 2810 C CA . HIS B 2 164 ? -3.508 -8.990 18.405 1.00 14.89 165 HIS B CA 1
ATOM 2811 C C . HIS B 2 164 ? -4.647 -9.188 19.374 1.00 12.37 165 HIS B C 1
ATOM 2812 O O . HIS B 2 164 ? -4.910 -8.294 20.139 1.00 11.25 165 HIS B O 1
ATOM 2827 N N . ARG B 2 165 ? -5.313 -10.309 19.351 1.00 11.94 166 ARG B N 1
ATOM 2828 C CA . ARG B 2 165 ? -6.438 -10.524 20.306 1.00 12.47 166 ARG B CA 1
ATOM 2829 C C . ARG B 2 165 ? -5.992 -10.264 21.744 1.00 14.24 166 ARG B C 1
ATOM 2830 O O . ARG B 2 165 ? -6.670 -9.607 22.504 1.00 13.17 166 ARG B O 1
ATOM 2851 N N . GLU B 2 166 ? -4.854 -10.797 22.085 1.00 13.02 167 GLU B N 1
ATOM 2852 C CA . GLU B 2 166 ? -4.301 -10.623 23.454 1.00 12.00 167 GLU B CA 1
ATOM 2853 C C . GLU B 2 166 ? -3.910 -9.182 23.699 1.00 11.22 167 GLU B C 1
ATOM 2854 O O . GLU B 2 166 ? -4.177 -8.649 24.752 1.00 11.02 167 GLU B O 1
ATOM 2866 N N . CYS B 2 167 ? -3.291 -8.588 22.734 1.00 13.04 168 CYS B N 1
ATOM 2867 C CA . CYS B 2 167 ? -2.860 -7.178 22.918 1.00 14.11 168 CYS B CA 1
ATOM 2868 C C . CYS B 2 167 ? -3.988 -6.152 22.917 1.00 17.99 168 CYS B C 1
ATOM 2869 O O . CYS B 2 167 ? -3.900 -5.139 23.590 1.00 15.08 168 CYS B O 1
ATOM 2876 N N . GLN B 2 168 ? -5.021 -6.428 22.174 1.00 20.32 169 GLN B N 1
ATOM 2877 C CA . GLN B 2 168 ? -6.160 -5.483 22.104 1.00 21.49 169 GLN B CA 1
ATOM 2878 C C . GLN B 2 168 ? -7.150 -5.772 23.194 1.00 18.67 169 GLN B C 1
ATOM 2879 O O . GLN B 2 168 ? -8.291 -5.353 23.109 1.00 17.67 169 GLN B O 1
ATOM 2893 N N . GLN B 2 169 ? -6.717 -6.473 24.206 1.00 22.53 170 GLN B N 1
ATOM 2894 C CA . GLN B 2 169 ? -7.695 -6.747 25.286 1.00 20.97 170 GLN B CA 1
ATOM 2895 C C . GLN B 2 169 ? -7.800 -5.366 25.944 1.00 21.29 170 GLN B C 1
ATOM 2896 O O . GLN B 2 169 ? -6.819 -4.658 26.043 1.00 20.88 170 GLN B O 1
ATOM 2910 N N . PRO B 2 170 A -8.955 -4.998 26.387 1.00 23.22 170 PRO B N 1
ATOM 2911 C CA . PRO B 2 170 A -9.174 -3.676 27.007 1.00 25.03 170 PRO B CA 1
ATOM 2912 C C . PRO B 2 170 A -8.135 -3.328 28.058 1.00 24.92 170 PRO B C 1
ATOM 2913 O O . PRO B 2 170 A -7.699 -2.199 28.179 1.00 28.22 170 PRO B O 1
ATOM 2924 N N . HIS B 2 171 B -7.757 -4.335 28.792 1.00 24.38 170 HIS B N 1
ATOM 2925 C CA . HIS B 2 171 B -6.758 -4.085 29.860 1.00 24.51 170 HIS B CA 1
ATOM 2926 C C . HIS B 2 171 B -5.279 -4.148 29.471 1.00 21.70 170 HIS B C 1
ATOM 2927 O O . HIS B 2 171 B -4.428 -4.229 30.346 1.00 22.05 170 HIS B O 1
ATOM 2942 N N . TYR B 2 172 ? -5.053 -4.117 28.187 1.00 18.16 171 TYR B N 1
ATOM 2943 C CA . TYR B 2 172 ? -3.668 -4.146 27.616 1.00 18.33 171 TYR B CA 1
ATOM 2944 C C . TYR B 2 172 ? -3.731 -2.813 26.884 1.00 15.33 171 TYR B C 1
ATOM 2945 O O . TYR B 2 172 ? -3.634 -1.791 27.530 1.00 14.62 171 TYR B O 1
ATOM 2963 N N . TYR B 2 173 ? -3.911 -2.820 25.583 1.00 17.95 172 TYR B N 1
ATOM 2964 C CA . TYR B 2 173 ? -3.980 -1.531 24.827 1.00 17.58 172 TYR B CA 1
ATOM 2965 C C . TYR B 2 173 ? -5.299 -1.309 24.088 1.00 18.82 172 TYR B C 1
ATOM 2966 O O . TYR B 2 173 ? -5.488 -0.272 23.477 1.00 18.01 172 TYR B O 1
ATOM 2984 N N . GLY B 2 174 ? -6.188 -2.253 24.121 1.00 20.16 173 GLY B N 1
ATOM 2985 C CA . GLY B 2 174 ? -7.479 -2.037 23.402 1.00 19.14 173 GLY B CA 1
ATOM 2986 C C . GLY B 2 174 ? -7.288 -1.756 21.913 1.00 19.25 173 GLY B C 1
ATOM 2987 O O . GLY B 2 174 ? -6.455 -2.356 21.265 1.00 18.62 173 GLY B O 1
ATOM 2991 N N . SER B 2 175 ? -8.058 -0.827 21.408 1.00 22.35 174 SER B N 1
ATOM 2992 C CA . SER B 2 175 ? -8.017 -0.439 19.962 1.00 25.55 174 SER B CA 1
ATOM 2993 C C . SER B 2 175 ? -6.829 0.443 19.541 1.00 25.82 174 SER B C 1
ATOM 2994 O O . SER B 2 175 ? -6.716 0.816 18.382 1.00 25.79 174 SER B O 1
ATOM 3002 N N . GLU B 2 176 ? -5.980 0.745 20.487 1.00 23.55 175 GLU B N 1
ATOM 3003 C CA . GLU B 2 176 ? -4.802 1.596 20.158 1.00 24.42 175 GLU B CA 1
ATOM 3004 C C . GLU B 2 176 ? -3.841 0.814 19.278 1.00 24.01 175 GLU B C 1
ATOM 3005 O O . GLU B 2 176 ? -3.076 1.409 18.534 1.00 27.06 175 GLU B O 1
ATOM 3017 N N . VAL B 2 177 ? -3.902 -0.491 19.386 1.00 21.42 176 VAL B N 1
ATOM 3018 C CA . VAL B 2 177 ? -2.996 -1.340 18.563 1.00 22.62 176 VAL B CA 1
ATOM 3019 C C . VAL B 2 177 ? -3.768 -1.689 17.288 1.00 19.07 176 VAL B C 1
ATOM 3020 O O . VAL B 2 177 ? -4.883 -2.151 17.365 1.00 19.91 176 VAL B O 1
ATOM 3033 N N . THR B 2 178 ? -3.165 -1.473 16.160 1.00 15.46 177 THR B N 1
ATOM 3034 C CA . THR B 2 178 ? -3.845 -1.784 14.888 1.00 15.37 177 THR B CA 1
ATOM 3035 C C . THR B 2 178 ? -3.147 -2.970 14.220 1.00 17.66 177 THR B C 1
ATOM 3036 O O . THR B 2 178 ? -2.224 -3.567 14.748 1.00 15.73 177 THR B O 1
ATOM 3047 N N . THR B 2 179 ? -3.622 -3.238 13.049 1.00 19.44 178 THR B N 1
ATOM 3048 C CA . THR B 2 179 ? -3.138 -4.329 12.182 1.00 21.19 178 THR B CA 1
ATOM 3049 C C . THR B 2 179 ? -1.740 -4.028 11.593 1.00 18.80 178 THR B C 1
ATOM 3050 O O . THR B 2 179 ? -1.080 -4.899 11.056 1.00 17.92 178 THR B O 1
ATOM 3061 N N . LYS B 2 180 ? -1.307 -2.798 11.703 1.00 20.51 179 LYS B N 1
ATOM 3062 C CA . LYS B 2 180 ? 0.033 -2.406 11.171 1.00 19.28 179 LYS B CA 1
ATOM 3063 C C . LYS B 2 180 ? 1.067 -2.387 12.334 1.00 18.42 179 LYS B C 1
ATOM 3064 O O . LYS B 2 180 ? 2.149 -1.841 12.192 1.00 14.11 179 LYS B O 1
ATOM 3083 N N . MET B 2 181 ? 0.698 -2.989 13.432 1.00 14.34 180 MET B N 1
ATOM 3084 C CA . MET B 2 181 ? 1.559 -3.076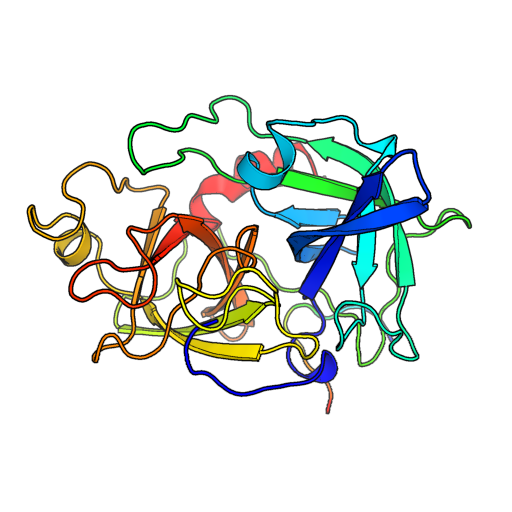 14.639 1.00 14.82 180 MET B CA 1
ATOM 3085 C C . MET B 2 181 ? 1.627 -4.564 15.048 1.00 13.98 180 MET B C 1
ATOM 3086 O O . MET B 2 181 ? 0.821 -5.366 14.589 1.00 15.20 180 MET B O 1
ATOM 3100 N N . LEU B 2 182 ? 2.584 -4.848 15.890 1.00 14.63 181 LEU B N 1
ATOM 3101 C CA . LEU B 2 182 ? 2.851 -6.206 16.444 1.00 15.09 181 LEU B CA 1
ATOM 3102 C C . LEU B 2 182 ? 3.171 -5.954 17.896 1.00 15.93 181 LEU B C 1
ATOM 3103 O O . LEU B 2 182 ? 3.756 -4.929 18.203 1.00 16.71 181 LEU B O 1
ATOM 3119 N N . CYS B 2 183 ? 2.816 -6.871 18.738 1.00 13.83 182 CYS B N 1
ATOM 3120 C CA . CYS B 2 183 ? 3.090 -6.726 20.198 1.00 14.90 182 CYS B CA 1
ATOM 3121 C C . CYS B 2 183 ? 3.992 -7.874 20.568 1.00 11.68 182 CYS B C 1
ATOM 3122 O O . CYS B 2 183 ? 3.846 -8.957 20.036 1.00 12.71 182 CYS B O 1
ATOM 3129 N N . ALA B 2 184 ? 4.892 -7.608 21.457 1.00 9.29 183 ALA B N 1
ATOM 3130 C CA . ALA B 2 184 ? 5.815 -8.679 21.886 1.00 12.11 183 ALA B CA 1
ATOM 3131 C C . ALA B 2 184 ? 6.073 -8.437 23.362 1.00 11.33 183 ALA B C 1
ATOM 3132 O O . ALA B 2 184 ? 6.189 -7.278 23.739 1.00 10.29 183 ALA B O 1
ATOM 3139 N N . ALA B 2 185 ? 6.161 -9.473 24.153 1.00 11.35 184 ALA B N 1
ATOM 3140 C CA . ALA B 2 185 ? 6.420 -9.292 25.621 1.00 14.29 184 ALA B CA 1
ATOM 3141 C C . ALA B 2 185 ? 7.120 -10.525 26.163 1.00 17.78 184 ALA B C 1
ATOM 3142 O O . ALA B 2 185 ? 7.270 -11.529 25.492 1.00 14.63 184 ALA B O 1
ATOM 3149 N N . ASP B 2 186 ? 7.508 -10.417 27.390 1.00 21.00 185 ASP B N 1
ATOM 3150 C CA . ASP B 2 186 ? 8.207 -11.535 28.058 1.00 23.20 185 ASP B CA 1
ATOM 3151 C C . ASP B 2 186 ? 7.083 -12.169 28.852 1.00 20.83 185 ASP B C 1
ATOM 3152 O O . ASP B 2 186 ? 6.425 -11.451 29.565 1.00 21.29 185 ASP B O 1
ATOM 3161 N N . PRO B 2 187 A 6.865 -13.460 28.733 1.00 23.85 185 PRO B N 1
ATOM 3162 C CA . PRO B 2 187 A 5.854 -14.188 29.545 1.00 25.72 185 PRO B CA 1
ATOM 3163 C C . PRO B 2 187 A 5.790 -13.762 31.011 1.00 22.78 185 PRO B C 1
ATOM 3164 O O . PRO B 2 187 A 4.737 -13.722 31.609 1.00 24.07 185 PRO B O 1
ATOM 3175 N N . GLN B 2 188 B 6.933 -13.443 31.543 1.00 20.64 185 GLN B N 1
ATOM 3176 C CA . GLN B 2 188 B 6.950 -13.030 32.971 1.00 21.88 185 GLN B CA 1
ATOM 3177 C C . GLN B 2 188 B 7.120 -11.528 33.191 1.00 21.10 185 GLN B C 1
ATOM 3178 O O . GLN B 2 188 B 7.392 -11.109 34.301 1.00 20.40 185 GLN B O 1
ATOM 3192 N N . TRP B 2 189 ? 6.926 -10.779 32.144 1.00 20.66 186 TRP B N 1
ATOM 3193 C CA . TRP B 2 189 ? 7.050 -9.273 32.139 1.00 21.18 186 TRP B CA 1
ATOM 3194 C C . TRP B 2 189 ? 8.341 -8.824 32.869 1.00 22.56 186 TRP B C 1
ATOM 3195 O O . TRP B 2 189 ? 8.381 -7.866 33.618 1.00 27.86 186 TRP B O 1
ATOM 3216 N N . LYS B 2 190 ? 9.383 -9.554 32.588 1.00 22.45 187 LYS B N 1
ATOM 3217 C CA . LYS B 2 190 ? 10.723 -9.294 33.203 1.00 25.85 187 LYS B CA 1
ATOM 3218 C C . LYS B 2 190 ? 11.694 -8.538 32.332 1.00 22.43 187 LYS B C 1
ATOM 3219 O O . LYS B 2 190 ? 12.409 -7.707 32.848 1.00 21.02 187 LYS B O 1
ATOM 3238 N N . THR B 2 191 ? 11.713 -8.853 31.066 1.00 17.22 188 THR B N 1
ATOM 3239 C CA . THR B 2 191 ? 12.644 -8.145 30.158 1.00 17.52 188 THR B CA 1
ATOM 3240 C C . THR B 2 191 ? 11.760 -7.443 29.099 1.00 17.14 188 THR B C 1
ATOM 3241 O O . THR B 2 191 ? 10.645 -7.873 28.800 1.00 12.45 188 THR B O 1
ATOM 3252 N N . ASP B 2 192 ? 12.283 -6.374 28.555 1.00 16.87 189 ASP B N 1
ATOM 3253 C CA . ASP B 2 192 ? 11.535 -5.587 27.526 1.00 14.22 189 ASP B CA 1
ATOM 3254 C C . ASP B 2 192 ? 12.464 -4.510 26.928 1.00 13.75 189 ASP B C 1
ATOM 3255 O O . ASP B 2 192 ? 13.596 -4.355 27.370 1.00 9.25 189 ASP B O 1
ATOM 3264 N N . SER B 2 193 ? 11.932 -3.811 25.957 1.00 10.62 190 SER B N 1
ATOM 3265 C CA . SER B 2 193 ? 12.653 -2.712 25.274 1.00 12.00 190 SER B CA 1
ATOM 3266 C C . SER B 2 193 ? 12.187 -1.491 26.113 1.00 13.66 190 SER B C 1
ATOM 3267 O O . SER B 2 193 ? 11.224 -1.615 26.864 1.00 11.30 190 SER B O 1
ATOM 3275 N N . CYS B 2 194 ? 12.872 -0.385 25.966 1.00 13.35 191 CYS B N 1
ATOM 3276 C CA . CYS B 2 194 ? 12.505 0.832 26.713 1.00 11.21 191 CYS B CA 1
ATOM 3277 C C . CYS B 2 194 ? 13.007 2.028 25.898 1.00 10.93 191 CYS B C 1
ATOM 3278 O O . CYS B 2 194 ? 13.533 1.883 24.810 1.00 11.03 191 CYS B O 1
ATOM 3285 N N . GLN B 2 195 ? 12.832 3.173 26.455 1.00 10.24 192 GLN B N 1
ATOM 3286 C CA . GLN B 2 195 ? 13.244 4.446 25.827 1.00 14.09 192 GLN B CA 1
ATOM 3287 C C . GLN B 2 195 ? 14.701 4.328 25.403 1.00 13.96 192 GLN B C 1
ATOM 3288 O O . GLN B 2 195 ? 15.532 3.918 26.195 1.00 11.42 192 GLN B O 1
ATOM 3313 N N . GLY B 2 196 ? 14.995 4.677 24.182 1.00 14.99 193 GLY B N 1
ATOM 3314 C CA . GLY B 2 196 ? 16.421 4.581 23.736 1.00 13.39 193 GLY B CA 1
ATOM 3315 C C . GLY B 2 196 ? 16.586 3.398 22.828 1.00 10.29 193 GLY B C 1
ATOM 3316 O O . GLY B 2 196 ? 17.485 3.370 22.018 1.00 12.70 193 GLY B O 1
ATOM 3320 N N . ASP B 2 197 ? 15.720 2.419 22.986 1.00 13.50 194 ASP B N 1
ATOM 3321 C CA . ASP B 2 197 ? 15.795 1.203 22.105 1.00 12.88 194 ASP B CA 1
ATOM 3322 C C . ASP B 2 197 ? 14.937 1.524 20.855 1.00 13.01 194 ASP B C 1
ATOM 3323 O O . ASP B 2 197 ? 15.005 0.815 19.864 1.00 9.60 194 ASP B O 1
ATOM 3332 N N . SER B 2 198 ? 14.169 2.572 20.996 1.00 9.12 195 SER B N 1
ATOM 3333 C CA . SER B 2 198 ? 13.249 3.133 19.976 1.00 11.28 195 SER B CA 1
ATOM 3334 C C . SER B 2 198 ? 13.917 3.110 18.577 1.00 8.63 195 SER B C 1
ATOM 3335 O O . SER B 2 198 ? 15.087 3.441 18.507 1.00 8.94 195 SER B O 1
ATOM 3343 N N . GLY B 2 199 ? 13.209 2.730 17.540 1.00 9.77 196 GLY B N 1
ATOM 3344 C CA . GLY B 2 199 ? 13.802 2.699 16.166 1.00 9.42 196 GLY B CA 1
ATOM 3345 C C . GLY B 2 199 ? 14.571 1.414 15.847 1.00 10.48 196 GLY B C 1
ATOM 3346 O O . GLY B 2 199 ? 14.771 1.060 14.692 1.00 9.80 196 GLY B O 1
ATOM 3350 N N . GLY B 2 200 ? 15.000 0.724 16.875 1.00 8.70 197 GLY B N 1
ATOM 3351 C CA . GLY B 2 200 ? 15.766 -0.523 16.638 1.00 8.10 197 GLY B CA 1
ATOM 3352 C C . GLY B 2 200 ? 14.938 -1.744 16.226 1.00 10.48 197 GLY B C 1
ATOM 3353 O O . GLY B 2 200 ? 13.732 -1.713 16.100 1.00 9.26 197 GLY B O 1
ATOM 3357 N N . PRO B 2 201 ? 15.640 -2.816 16.017 1.00 10.76 198 PRO B N 1
ATOM 3358 C CA . PRO B 2 201 ? 15.023 -4.020 15.440 1.00 12.49 198 PRO B CA 1
ATOM 3359 C C . PRO B 2 201 ? 14.465 -5.089 16.378 1.00 14.64 198 PRO B C 1
ATOM 3360 O O . PRO B 2 201 ? 14.946 -5.243 17.487 1.00 12.54 198 PRO B O 1
ATOM 3371 N N . LEU B 2 202 ? 13.482 -5.761 15.847 1.00 12.10 199 LEU B N 1
ATOM 3372 C CA . LEU B 2 202 ? 12.759 -6.891 16.502 1.00 9.85 199 LEU B CA 1
ATOM 3373 C C . LEU B 2 202 ? 13.117 -7.893 15.372 1.00 11.98 199 LEU B C 1
ATOM 3374 O O . LEU B 2 202 ? 12.576 -7.755 14.281 1.00 9.25 199 LEU B O 1
ATOM 3390 N N . VAL B 2 203 ? 13.988 -8.838 15.638 1.00 9.57 200 VAL B N 1
ATOM 3391 C CA . VAL B 2 203 ? 14.420 -9.862 14.608 1.00 10.45 200 VAL B CA 1
ATOM 3392 C C . VAL B 2 203 ? 13.922 -11.279 14.977 1.00 8.43 200 VAL B C 1
ATOM 3393 O O . VAL B 2 203 ? 14.122 -11.747 16.085 1.00 10.43 200 VAL B O 1
ATOM 3406 N N . CYS B 2 204 ? 13.311 -11.922 14.029 1.00 10.91 201 CYS B N 1
ATOM 3407 C CA . CYS B 2 204 ? 12.767 -13.297 14.255 1.00 13.17 201 CYS B CA 1
ATOM 3408 C C . CYS B 2 204 ? 13.216 -14.125 13.078 1.00 13.52 201 CYS B C 1
ATOM 3409 O O . CYS B 2 204 ? 13.645 -13.550 12.100 1.00 16.42 201 CYS B O 1
ATOM 3416 N N . SER B 2 205 ? 13.118 -15.411 13.128 1.00 20.22 202 SER B N 1
ATOM 3417 C CA . SER B 2 205 ? 13.569 -16.166 11.934 1.00 26.52 202 SER B CA 1
ATOM 3418 C C . SER B 2 205 ? 12.276 -16.448 11.163 1.00 24.09 202 SER B C 1
ATOM 3419 O O . SER B 2 205 ? 11.316 -16.911 11.757 1.00 21.01 202 SER B O 1
ATOM 3427 N N . LEU B 2 206 ? 12.276 -16.144 9.892 1.00 25.69 203 LEU B N 1
ATOM 3428 C CA . LEU B 2 206 ? 11.109 -16.359 9.001 1.00 23.76 203 LEU B CA 1
ATOM 3429 C C . LEU B 2 206 ? 11.625 -17.127 7.811 1.00 21.37 203 LEU B C 1
ATOM 3430 O O . LEU B 2 206 ? 12.544 -16.684 7.157 1.00 15.93 203 LEU B O 1
ATOM 3446 N N . GLN B 2 207 ? 11.018 -18.242 7.565 1.00 22.16 204 GLN B N 1
ATOM 3447 C CA . GLN B 2 207 ? 11.419 -19.081 6.409 1.00 24.08 204 GLN B CA 1
ATOM 3448 C C . GLN B 2 207 ? 12.906 -19.337 6.333 1.00 25.18 204 GLN B C 1
ATOM 3449 O O . GLN B 2 207 ? 13.479 -19.360 5.260 1.00 28.14 204 GLN B O 1
ATOM 3463 N N . GLY B 2 208 ? 13.496 -19.520 7.477 1.00 27.07 205 GLY B N 1
ATOM 3464 C CA . GLY B 2 208 ? 14.956 -19.797 7.532 1.00 29.14 205 GLY B CA 1
ATOM 3465 C C . GLY B 2 208 ? 15.842 -18.566 7.668 1.00 30.75 205 GLY B C 1
ATOM 3466 O O . GLY B 2 208 ? 17.019 -18.719 7.940 1.00 36.83 205 GLY B O 1
ATOM 3470 N N . ARG B 2 209 ? 15.311 -17.385 7.501 1.00 27.97 206 ARG B N 1
ATOM 3471 C CA . ARG B 2 209 ? 16.163 -16.155 7.610 1.00 24.97 206 ARG B CA 1
ATOM 3472 C C . ARG B 2 209 ? 15.889 -15.334 8.851 1.00 23.56 206 ARG B C 1
ATOM 3473 O O . ARG B 2 209 ? 14.797 -15.399 9.368 1.00 18.75 206 ARG B O 1
ATOM 3494 N N . MET B 2 210 ? 16.883 -14.583 9.241 1.00 18.03 207 MET B N 1
ATOM 3495 C CA . MET B 2 210 ? 16.766 -13.700 10.432 1.00 20.33 207 MET B CA 1
ATOM 3496 C C . MET B 2 210 ? 16.186 -12.563 9.639 1.00 13.36 207 MET B C 1
ATOM 3497 O O . MET B 2 210 ? 16.823 -12.066 8.719 1.00 11.86 207 MET B O 1
ATOM 3511 N N . THR B 2 211 ? 15.003 -12.218 10.039 1.00 11.68 208 THR B N 1
ATOM 3512 C CA . THR B 2 211 ? 14.242 -11.138 9.390 1.00 12.96 208 THR B CA 1
ATOM 3513 C C . THR B 2 211 ? 13.858 -10.000 10.348 1.00 12.91 208 THR B C 1
ATOM 3514 O O . THR B 2 211 ? 13.555 -10.205 11.519 1.00 12.68 208 THR B O 1
ATOM 3525 N N . LEU B 2 212 ? 13.868 -8.814 9.788 1.00 13.41 209 LEU B N 1
ATOM 3526 C CA . LEU B 2 212 ? 13.504 -7.604 10.574 1.00 14.74 209 LEU B CA 1
ATOM 3527 C C . LEU B 2 212 ? 11.947 -7.692 10.596 1.00 15.21 209 LEU B C 1
ATOM 3528 O O . LEU B 2 212 ? 11.302 -7.350 9.617 1.00 12.98 209 LEU B O 1
ATOM 3557 N N . THR B 2 213 ? 11.394 -8.139 11.687 1.00 14.79 210 THR B N 1
ATOM 3558 C CA . THR B 2 213 ? 9.915 -8.256 11.793 1.00 13.94 210 THR B CA 1
ATOM 3559 C C . THR B 2 213 ? 9.298 -6.969 12.369 1.00 13.62 210 THR B C 1
ATOM 3560 O O . THR B 2 213 ? 8.202 -6.606 11.956 1.00 7.95 210 THR B O 1
ATOM 3571 N N . GLY B 2 214 ? 9.949 -6.306 13.294 1.00 12.64 211 GLY B N 1
ATOM 3572 C CA . GLY B 2 214 ? 9.343 -5.064 13.836 1.00 14.29 211 GLY B CA 1
ATOM 3573 C C . GLY B 2 214 ? 10.418 -4.014 14.163 1.00 14.26 211 GLY B C 1
ATOM 3574 O O . GLY B 2 214 ? 11.593 -4.318 14.184 1.00 12.54 211 GLY B O 1
ATOM 3578 N N . ILE B 2 215 ? 9.944 -2.828 14.407 1.00 14.23 212 ILE B N 1
ATOM 3579 C CA . ILE B 2 215 ? 10.795 -1.657 14.756 1.00 13.63 212 ILE B CA 1
ATOM 3580 C C . ILE B 2 215 ? 10.283 -1.245 16.141 1.00 12.72 212 ILE B C 1
ATOM 3581 O O . ILE B 2 215 ? 9.077 -1.116 16.282 1.00 13.54 212 ILE B O 1
ATOM 3597 N N . VAL B 2 216 ? 11.174 -1.059 17.076 1.00 10.79 213 VAL B N 1
ATOM 3598 C CA . VAL B 2 216 ? 10.779 -0.652 18.446 1.00 12.73 213 VAL B CA 1
ATOM 3599 C C . VAL B 2 216 ? 10.021 0.690 18.305 1.00 11.04 213 VAL B C 1
ATOM 3600 O O . VAL B 2 216 ? 10.629 1.662 17.880 1.00 11.77 213 VAL B O 1
ATOM 3613 N N . SER B 2 217 ? 8.768 0.720 18.657 1.00 9.97 214 SER B N 1
ATOM 3614 C CA . SER B 2 217 ? 7.952 1.966 18.549 1.00 9.52 214 SER B CA 1
ATOM 3615 C C . SER B 2 217 ? 7.373 2.549 19.892 1.00 13.53 214 SER B C 1
ATOM 3616 O O . SER B 2 217 ? 7.787 3.635 20.288 1.00 14.12 214 SER B O 1
ATOM 3624 N N . TRP B 2 218 ? 6.458 1.878 20.554 1.00 10.64 215 TRP B N 1
ATOM 3625 C CA . TRP B 2 218 ? 5.915 2.464 21.820 1.00 14.65 215 TRP B CA 1
ATOM 3626 C C . TRP B 2 218 ? 5.456 1.450 22.818 1.00 11.46 215 TRP B C 1
ATOM 3627 O O . TRP B 2 218 ? 5.405 0.263 22.569 1.00 12.68 215 TRP B O 1
ATOM 3648 N N . GLY B 2 219 ? 5.118 1.923 23.968 1.00 11.95 216 GLY B N 1
ATOM 3649 C CA . GLY B 2 219 ? 4.639 0.983 25.017 1.00 12.37 216 GLY B CA 1
ATOM 3650 C C . GLY B 2 219 ? 4.338 1.797 26.263 1.00 16.69 216 GLY B C 1
ATOM 3651 O O . GLY B 2 219 ? 4.816 2.911 26.358 1.00 18.97 216 GLY B O 1
ATOM 3655 N N . ARG B 2 220 ? 3.582 1.254 27.169 1.00 17.29 217 ARG B N 1
ATOM 3656 C CA . ARG B 2 220 ? 3.263 2.007 28.416 1.00 20.33 217 ARG B CA 1
ATOM 3657 C C . ARG B 2 220 ? 4.345 1.497 29.377 1.00 19.60 217 ARG B C 1
ATOM 3658 O O . ARG B 2 220 ? 4.409 0.316 29.672 1.00 15.17 217 ARG B O 1
ATOM 3679 N N . GLY B 2 221 ? 5.154 2.407 29.836 1.00 20.76 219 GLY B N 1
ATOM 3680 C CA . GLY B 2 221 ? 6.241 2.013 30.759 1.00 19.78 219 GLY B CA 1
ATOM 3681 C C . GLY B 2 221 ? 7.165 1.075 29.969 1.00 17.88 219 GLY B C 1
ATOM 3682 O O . GLY B 2 221 ? 7.170 1.041 28.743 1.00 18.68 219 GLY B O 1
ATOM 3686 N N . CYS B 2 222 ? 7.922 0.357 30.728 1.00 15.49 220 CYS B N 1
ATOM 3687 C CA . CYS B 2 222 ? 8.885 -0.626 30.211 1.00 17.31 220 CYS B CA 1
ATOM 3688 C C . CYS B 2 222 ? 8.748 -1.772 31.194 1.00 17.69 220 CYS B C 1
ATOM 3689 O O . CYS B 2 222 ? 8.754 -1.560 32.388 1.00 19.08 220 CYS B O 1
ATOM 3696 N N . ALA B 2 223 ? 8.643 -2.935 30.637 1.00 18.81 221 ALA B N 1
ATOM 3697 C CA . ALA B 2 223 ? 8.491 -4.220 31.378 1.00 21.41 221 ALA B CA 1
ATOM 3698 C C . ALA B 2 223 ? 7.345 -4.138 32.390 1.00 23.05 221 ALA B C 1
ATOM 3699 O O . ALA B 2 223 ? 7.501 -4.570 33.517 1.00 24.85 221 ALA B O 1
ATOM 3706 N N . LEU B 2 224 ? 6.227 -3.597 31.964 1.00 21.10 222 LEU B N 1
ATOM 3707 C CA . LEU B 2 224 ? 5.051 -3.488 32.893 1.00 21.83 222 LEU B CA 1
ATOM 3708 C C . LEU B 2 224 ? 4.074 -4.627 32.526 1.00 21.19 222 LEU B C 1
ATOM 3709 O O . LEU B 2 224 ? 3.855 -4.949 31.364 1.00 15.66 222 LEU B O 1
ATOM 3725 N N . LYS B 2 225 ? 3.518 -5.202 33.557 1.00 19.54 223 LYS B N 1
ATOM 3726 C CA . LYS B 2 225 ? 2.555 -6.313 33.373 1.00 22.79 223 LYS B CA 1
ATOM 3727 C C . LYS B 2 225 ? 1.417 -5.808 32.491 1.00 21.08 223 LYS B C 1
ATOM 3728 O O . LYS B 2 225 ? 0.930 -4.712 32.680 1.00 19.40 223 LYS B O 1
ATOM 3747 N N . ASP B 2 226 A 1.054 -6.664 31.577 1.00 23.45 223 ASP B N 1
ATOM 3748 C CA . ASP B 2 226 A -0.021 -6.447 30.568 1.00 21.37 223 ASP B CA 1
ATOM 3749 C C . ASP B 2 226 A 0.164 -5.209 29.722 1.00 17.96 223 ASP B C 1
ATOM 3750 O O . ASP B 2 226 A -0.802 -4.654 29.235 1.00 17.02 223 ASP B O 1
ATOM 3759 N N . LYS B 2 227 ? 1.400 -4.808 29.562 1.00 15.76 224 LYS B N 1
ATOM 3760 C CA . LYS B 2 227 ? 1.743 -3.605 28.737 1.00 16.95 224 LYS B CA 1
ATOM 3761 C C . LYS B 2 227 ? 2.923 -4.084 27.867 1.00 15.41 224 LYS B C 1
ATOM 3762 O O . LYS B 2 227 ? 4.088 -3.824 28.138 1.00 13.86 224 LYS B O 1
ATOM 3781 N N . PRO B 2 228 ? 2.612 -4.816 26.812 1.00 13.05 225 PRO B N 1
ATOM 3782 C CA . PRO B 2 228 ? 3.631 -5.297 25.842 1.00 13.66 225 PRO B CA 1
ATOM 3783 C C . PRO B 2 228 ? 4.366 -4.132 25.140 1.00 14.13 225 PRO B C 1
ATOM 3784 O O . PRO B 2 228 ? 3.996 -2.985 25.266 1.00 19.47 225 PRO B O 1
ATOM 3804 N N . GLY B 2 229 ? 5.363 -4.450 24.388 1.00 15.79 226 GLY B N 1
ATOM 3805 C CA . GLY B 2 229 ? 6.077 -3.369 23.670 1.00 10.42 226 GLY B CA 1
ATOM 3806 C C . GLY B 2 229 ? 5.327 -3.488 22.346 1.00 10.72 226 GLY B C 1
ATOM 3807 O O . GLY B 2 229 ? 4.948 -4.602 21.990 1.00 11.01 226 GLY B O 1
ATOM 3811 N N . VAL B 2 230 ? 5.127 -2.391 21.662 1.00 12.63 227 VAL B N 1
ATOM 3812 C CA . VAL B 2 230 ? 4.403 -2.421 20.359 1.00 12.83 227 VAL B CA 1
ATOM 3813 C C . VAL B 2 230 ? 5.461 -2.017 19.325 1.00 12.63 227 VAL B C 1
ATOM 3814 O O . VAL B 2 230 ? 6.197 -1.058 19.505 1.00 11.65 227 VAL B O 1
ATOM 3827 N N . TYR B 2 231 ? 5.489 -2.758 18.256 1.00 11.89 228 TYR B N 1
ATOM 3828 C CA . TYR B 2 231 ? 6.443 -2.558 17.148 1.00 10.98 228 TYR B CA 1
ATOM 3829 C C . TYR B 2 231 ? 5.737 -2.309 15.825 1.00 12.89 228 TYR B C 1
ATOM 3830 O O . TYR B 2 231 ? 4.628 -2.781 15.658 1.00 8.57 228 TYR B O 1
ATOM 3848 N N . THR B 2 232 ? 6.403 -1.601 14.938 1.00 12.96 229 THR B N 1
ATOM 3849 C CA . THR B 2 232 ? 5.829 -1.297 13.585 1.00 15.75 229 THR B CA 1
ATOM 3850 C C . THR B 2 232 ? 5.951 -2.683 12.872 1.00 16.65 229 THR B C 1
ATOM 3851 O O . THR B 2 232 ? 6.998 -3.319 12.957 1.00 18.02 229 THR B O 1
ATOM 3862 N N . ARG B 2 233 ? 4.892 -3.074 12.193 1.00 11.75 230 ARG B N 1
ATOM 3863 C CA . ARG B 2 233 ? 4.823 -4.387 11.463 1.00 11.95 230 ARG B CA 1
ATOM 3864 C C . ARG B 2 233 ? 5.389 -4.145 10.082 1.00 11.35 230 ARG B C 1
ATOM 3865 O O . ARG B 2 233 ? 4.677 -3.830 9.149 1.00 14.97 230 ARG B O 1
ATOM 3886 N N . VAL B 2 234 ? 6.671 -4.298 10.023 1.00 9.04 231 VAL B N 1
ATOM 3887 C CA . VAL B 2 234 ? 7.432 -4.098 8.769 1.00 12.90 231 VAL B CA 1
ATOM 3888 C C . VAL B 2 234 ? 6.801 -4.777 7.518 1.00 13.31 231 VAL B C 1
ATOM 3889 O O . VAL B 2 234 ? 6.764 -4.162 6.473 1.00 15.53 231 VAL B O 1
ATOM 3902 N N . SER B 2 235 ? 6.330 -5.990 7.637 1.00 13.81 232 SER B N 1
ATOM 3903 C CA . SER B 2 235 ? 5.717 -6.720 6.476 1.00 12.68 232 SER B CA 1
ATOM 3904 C C . SER B 2 235 ? 4.550 -5.973 5.833 1.00 16.22 232 SER B C 1
ATOM 3905 O O . SER B 2 235 ? 4.194 -6.263 4.705 1.00 16.99 232 SER B O 1
ATOM 3913 N N . HIS B 2 236 ? 3.977 -5.040 6.552 1.00 14.79 233 HIS B N 1
ATOM 3914 C CA . HIS B 2 236 ? 2.829 -4.277 5.999 1.00 15.98 233 HIS B CA 1
ATOM 3915 C C . HIS B 2 236 ? 3.309 -2.952 5.403 1.00 16.31 233 HIS B C 1
ATOM 3916 O O . HIS B 2 236 ? 2.504 -2.184 4.921 1.00 21.11 233 HIS B O 1
ATOM 3931 N N . PHE B 2 237 ? 4.588 -2.703 5.431 1.00 18.53 234 PHE B N 1
ATOM 3932 C CA . PHE B 2 237 ? 5.116 -1.430 4.863 1.00 14.24 234 PHE B CA 1
ATOM 3933 C C . PHE B 2 237 ? 6.021 -1.664 3.680 1.00 16.28 234 PHE B C 1
ATOM 3934 O O . PHE B 2 237 ? 6.576 -0.708 3.172 1.00 19.72 234 PHE B O 1
ATOM 3951 N N . LEU B 2 238 ? 6.164 -2.894 3.270 1.00 20.73 235 LEU B N 1
ATOM 3952 C CA . LEU B 2 238 ? 7.048 -3.186 2.101 1.00 24.67 235 LEU B CA 1
ATOM 3953 C C . LEU B 2 238 ? 6.807 -2.324 0.864 1.00 23.27 235 LEU B C 1
ATOM 3954 O O . LEU B 2 238 ? 7.791 -1.870 0.318 1.00 21.89 235 LEU B O 1
ATOM 3983 N N . PRO B 2 239 ? 5.589 -2.089 0.408 1.00 23.10 236 PRO B N 1
ATOM 3984 C CA . PRO B 2 239 ? 5.372 -1.166 -0.743 1.00 25.46 236 PRO B CA 1
ATOM 3985 C C . PRO B 2 239 ? 6.041 0.195 -0.443 1.00 27.55 236 PRO B C 1
ATOM 3986 O O . PRO B 2 239 ? 6.811 0.699 -1.230 1.00 23.85 236 PRO B O 1
ATOM 3997 N N . TRP B 2 240 ? 5.721 0.751 0.696 1.00 26.12 237 TRP B N 1
ATOM 3998 C CA . TRP B 2 240 ? 6.306 2.063 1.105 1.00 23.13 237 TRP B CA 1
ATOM 3999 C C . TRP B 2 240 ? 7.848 1.987 1.046 1.00 24.33 237 TRP B C 1
ATOM 4000 O O . TRP B 2 240 ? 8.479 2.847 0.459 1.00 25.46 237 TRP B O 1
ATOM 4021 N N . ILE B 2 241 ? 8.420 0.973 1.648 1.00 24.51 238 ILE B N 1
ATOM 4022 C CA . ILE B 2 241 ? 9.912 0.854 1.630 1.00 25.71 238 ILE B CA 1
ATOM 4023 C C . ILE B 2 241 ? 10.364 0.837 0.158 1.00 31.64 238 ILE B C 1
ATOM 4024 O O . ILE B 2 241 ? 11.158 1.663 -0.257 1.00 32.02 238 ILE B O 1
ATOM 4040 N N . ARG B 2 242 ? 9.835 -0.109 -0.571 1.00 32.10 239 ARG B N 1
ATOM 4041 C CA . ARG B 2 242 ? 10.168 -0.260 -2.012 1.00 31.79 239 ARG B CA 1
ATOM 4042 C C . ARG B 2 242 ? 10.103 1.119 -2.666 1.00 31.56 239 ARG B C 1
ATOM 4043 O O . ARG B 2 242 ? 11.044 1.551 -3.292 1.00 33.21 239 ARG B O 1
ATOM 4064 N N . SER B 2 243 ? 8.995 1.762 -2.492 1.00 35.49 240 SER B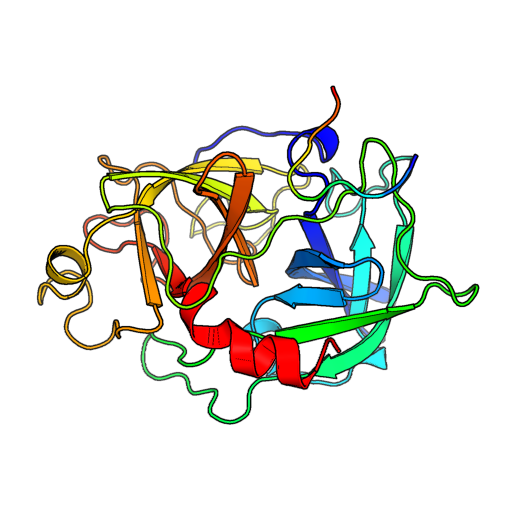 N 1
ATOM 4065 C CA . SER B 2 243 ? 8.788 3.120 -3.073 1.00 39.53 240 SER B CA 1
ATOM 4066 C C . SER B 2 243 ? 10.020 4.018 -2.944 1.00 40.61 240 SER B C 1
ATOM 4067 O O . SER B 2 243 ? 10.217 4.854 -3.800 1.00 46.01 240 SER B O 1
ATOM 4075 N N . HIS B 2 244 ? 10.811 3.845 -1.916 1.00 39.59 241 HIS B N 1
ATOM 4076 C CA . HIS B 2 244 ? 12.019 4.713 -1.752 1.00 41.38 241 HIS B CA 1
ATOM 4077 C C . HIS B 2 244 ? 13.357 3.986 -1.893 1.00 40.66 241 HIS B C 1
ATOM 4078 O O . HIS B 2 244 ? 14.370 4.611 -2.124 1.00 40.78 241 HIS B O 1
ATOM 4092 N N . THR B 2 245 ? 13.361 2.701 -1.753 1.00 42.73 242 THR B N 1
ATOM 4093 C CA . THR B 2 245 ? 14.620 1.909 -1.866 1.00 44.28 242 THR B CA 1
ATOM 4094 C C . THR B 2 245 ? 14.543 1.071 -3.153 0.38 47.03 242 THR B C 1
ATOM 4095 O O . THR B 2 245 ? 14.453 -0.143 -3.078 0.38 47.70 242 THR B O 1
ATOM 4106 N N . LYS B 2 246 ? 14.573 1.725 -4.273 0.04 49.79 243 LYS B N 1
ATOM 4107 C CA . LYS B 2 246 ? 14.499 0.944 -5.546 0.04 52.04 243 LYS B CA 1
ATOM 4108 C C . LYS B 2 246 ? 15.907 0.921 -6.241 0.04 52.85 243 LYS B C 1
ATOM 4109 O O . LYS B 2 246 ? 15.912 1.040 -7.457 0.04 53.71 243 LYS B O 1
#

Organism: Homo sapiens (NCBI:txid9606)

Sequence (256 aa):
LKFQCGQKTLIIGGEFTTIENQPWFAAIYRRHRGGSVTYVCGGSLMSPCWVISATHCFIDYPKKEDYIVYLGRSRLNSNTQGEMKFEVENLILHKDYSADTLAHHNDIALLKIRSKEGRCAQPSRTIQTICLPSMYNDPQFGTSCEITGFGKEASTDYLYPEQLKMTVVKLISHRECQQPHYYGSEVTTKMLCAADPQWKTDSCQGDSGGPLVCSLQGRMTLTGIVSWGRGCALKDKPGVYTRVSHFLPWIRSHTK

Solvent-accessible surface area: 11370 Å² total; per-residue (Å²): 212,159,37,105,49,9,92,77,78,185,0,26,36,34,96,116,18,52,0,23,45,0,2,0,2,0,1,0,5,58,101,56,184,89,67,66,65,58,24,34,6,0,0,1,0,16,30,55,31,24,0,1,0,0,0,53,17,0,67,135,71,78,98,77,106,0,7,7,0,28,0,0,17,10,98,8,99,42,99,25,164,49,40,41,97,0,70,11,58,51,31,35,41,23,107,102,40,60,57,60,125,66,0,35,52,22,1,0,0,1,0,56,1,127,6,185,116,43,112,28,2,77,36,51,142,3,2,17,6,1,6,54,9,52,92,123,42,22,15,136,141,33,40,54,3,24,1,0,1,0,0,34,62,35,51,126,50,182,108,66,16,84,51,0,10,22,4,78,1,78,8,26,34,38,184,57,0,56,56,125,101,17,12,15,108,49,2,43,92,92,9,12,2,0,6,22,91,126,48,133,19,9,10,10,89,4,2,14,1,0,0,0,2,2,66,16,110,81,114,42,2,0,2,0,1,11,9,21,30,129,40,9,23,65,146,25,38,1,6,1,1,5,40,0,0,36,6,6,56,25,10,138,80,57,40,232